Protein 8SK5 (pdb70)

CATH classification: 2.60.40.10

Structure (mmCIF, N/CA/C/O backbone):
data_8SK5
#
_entry.id   8SK5
#
_cell.length_a   93.903
_cell.length_b   93.903
_cell.length_c   121.386
_cell.angle_alpha   90.000
_cell.angle_beta   90.000
_cell.angle_gamma   120.000
#
_symmetry.space_group_name_H-M   'P 32 2 1'
#
loop_
_entity.id
_entity.type
_entity.pdbx_description
1 polymer 'Spike protein S1'
2 polymer 'anti-SARS-CoV-2 receptor binding domain VHH'
3 branched 2-acetamido-2-deoxy-beta-D-glucopyranose-(1-4)-[alpha-L-fucopyranose-(1-6)]2-acetamido-2-deoxy-beta-D-glucopyranose
4 water water
#
loop_
_atom_site.group_PDB
_atom_site.id
_atom_site.type_symbol
_atom_site.label_atom_id
_atom_site.label_alt_id
_atom_site.label_comp_id
_atom_site.label_asym_id
_atom_site.label_entity_id
_atom_site.label_seq_id
_atom_site.pdbx_PDB_ins_code
_atom_site.Cartn_x
_atom_site.Cartn_y
_atom_site.Cartn_z
_atom_site.occupancy
_atom_site.B_iso_or_equiv
_atom_site.auth_seq_id
_atom_site.auth_comp_id
_atom_site.auth_asym_id
_atom_site.auth_atom_id
_atom_site.pdbx_PDB_model_num
ATOM 1 N N . THR A 1 15 ? 21.40731 -48.81281 1.53209 1.000 79.60838 333 THR A N 1
ATOM 2 C CA . THR A 1 15 ? 22.40515 -47.88742 1.00800 1.000 74.47426 333 THR A CA 1
ATOM 3 C C . THR A 1 15 ? 21.76405 -46.58305 0.55050 1.000 88.74903 333 THR A C 1
ATOM 4 O O . THR A 1 15 ? 22.30427 -45.50276 0.78539 1.000 95.85640 333 THR A O 1
ATOM 6 N N . ASN A 1 16 ? 20.61081 -46.69847 -0.10606 1.000 73.48441 334 ASN A N 1
ATOM 7 C CA . ASN A 1 16 ? 19.92327 -45.52977 -0.63958 1.000 74.95000 334 ASN A CA 1
ATOM 8 C C . ASN A 1 16 ? 19.51978 -44.58014 0.48146 1.000 69.11972 334 ASN A C 1
ATOM 9 O O . ASN A 1 16 ? 19.13003 -45.00796 1.57149 1.000 72.96448 334 ASN A O 1
ATOM 14 N N . LEU A 1 17 ? 19.60849 -43.28210 0.20129 1.000 67.69349 335 LEU A N 1
ATOM 15 C CA . LEU A 1 17 ? 19.30973 -42.25868 1.18916 1.000 59.58338 335 LEU A CA 1
ATOM 16 C C . LEU A 1 17 ? 17.80856 -42.01192 1.27557 1.000 58.28121 335 LEU A C 1
ATOM 17 O O . LEU A 1 17 ? 17.04705 -42.29450 0.34632 1.000 65.37836 335 LEU A O 1
ATOM 22 N N . CYS A 1 18 ? 17.38797 -41.47576 2.41017 1.000 57.43359 336 CYS A N 1
ATOM 23 C CA . CYS A 1 18 ? 15.96556 -41.27423 2.64091 1.000 59.86513 336 CYS A CA 1
ATOM 24 C C . CYS A 1 18 ? 15.50060 -40.04669 1.86418 1.000 61.16216 336 CYS A C 1
ATOM 25 O O . CYS A 1 18 ? 16.20334 -39.03023 1.84301 1.000 56.07617 336 CYS A O 1
ATOM 28 N N . PRO A 1 19 ? 14.33876 -40.10087 1.21289 1.000 57.61441 337 PRO A N 1
ATOM 29 C CA . PRO A 1 19 ? 13.91507 -38.98764 0.35150 1.000 58.97918 337 PRO A CA 1
ATOM 30 C C . PRO A 1 19 ? 13.41097 -37.77163 1.11458 1.000 55.25564 337 PRO A C 1
ATOM 31 O O . PRO A 1 19 ? 12.33153 -37.25241 0.81359 1.000 53.48138 337 PRO A O 1
ATOM 35 N N . PHE A 1 20 ? 14.18630 -37.30046 2.09447 1.000 57.23014 338 PHE A N 1
ATOM 36 C CA . PHE A 1 20 ? 13.79130 -36.11827 2.85105 1.000 61.15415 338 PHE A CA 1
ATOM 37 C C . PHE A 1 20 ? 13.74906 -34.86839 1.98296 1.000 60.26993 338 PHE A C 1
ATOM 38 O O . PHE A 1 20 ? 13.04573 -33.91104 2.32615 1.000 55.98549 338 PHE A O 1
ATOM 46 N N . GLY A 1 21 ? 14.48380 -34.85656 0.86911 1.000 61.72734 339 GLY A N 1
ATOM 47 C CA . GLY A 1 21 ? 14.41901 -33.72157 -0.03606 1.000 53.63478 339 GLY A CA 1
ATOM 48 C C . GLY A 1 21 ? 13.05794 -33.57191 -0.68834 1.000 55.34381 339 GLY A C 1
ATOM 49 O O . GLY A 1 21 ? 12.55688 -32.45480 -0.84508 1.000 58.36088 339 GLY A O 1
ATOM 50 N N . GLU A 1 22 ? 12.44114 -34.69407 -1.07755 1.000 57.33910 340 GLU A N 1
ATOM 51 C CA . GLU A 1 22 ? 11.09619 -34.64982 -1.64580 1.000 55.37362 340 GLU A CA 1
ATOM 52 C C . GLU A 1 22 ? 10.10920 -33.97284 -0.70612 1.000 54.08807 340 GLU A C 1
ATOM 53 O O . GLU A 1 22 ? 9.15065 -33.34019 -1.16295 1.000 58.58442 340 GLU A O 1
ATOM 59 N N . VAL A 1 23 ? 10.32201 -34.09672 0.60224 1.000 57.58795 341 VAL A N 1
ATOM 60 C CA . VAL A 1 23 ? 9.39055 -33.53102 1.57333 1.000 54.32278 341 VAL A CA 1
ATOM 61 C C . VAL A 1 23 ? 9.69541 -32.05923 1.82058 1.000 49.77289 341 VAL A C 1
ATOM 62 O O . VAL A 1 23 ? 8.84467 -31.18626 1.61240 1.000 48.56078 341 VAL A O 1
ATOM 66 N N . PHE A 1 24 ? 10.91858 -31.76350 2.26604 1.000 50.66355 342 PHE A N 1
ATOM 67 C CA . PHE A 1 24 ? 11.24972 -30.40299 2.67662 1.000 51.45593 342 PHE A CA 1
ATOM 68 C C . PHE A 1 24 ? 11.29757 -29.44670 1.49388 1.000 50.92052 342 PHE A C 1
ATOM 69 O O . PHE A 1 24 ? 10.96230 -28.26535 1.63879 1.000 51.47064 342 PHE A O 1
ATOM 77 N N . ASN A 1 25 ? 11.70458 -29.93330 0.32321 1.000 54.60104 343 ASN A N 1
ATOM 78 C CA . ASN A 1 25 ? 11.89581 -29.08997 -0.84745 1.000 57.47696 343 ASN A CA 1
ATOM 79 C C . ASN A 1 25 ? 10.82715 -29.30737 -1.91187 1.000 58.78061 343 ASN A C 1
ATOM 80 O O . ASN A 1 25 ? 11.05217 -28.98939 -3.08422 1.000 59.15447 343 ASN A O 1
ATOM 85 N N . ALA A 1 26 ? 9.66654 -29.83266 -1.52608 1.000 57.46686 344 ALA A N 1
ATOM 86 C CA . ALA A 1 26 ? 8.56016 -29.96264 -2.46348 1.000 58.37020 344 ALA A CA 1
ATOM 87 C C . ALA A 1 26 ? 8.12463 -28.58858 -2.95501 1.000 59.36451 344 ALA A C 1
ATOM 88 O O . ALA A 1 26 ? 8.16208 -27.60427 -2.21089 1.000 62.64348 344 ALA A O 1
ATOM 90 N N . THR A 1 27 ? 7.71986 -28.52341 -4.22524 1.000 54.27402 345 THR A N 1
ATOM 91 C CA . THR A 1 27 ? 7.28275 -27.25344 -4.79635 1.000 54.48616 345 THR A CA 1
ATOM 92 C C . THR A 1 27 ? 6.04834 -26.72926 -4.07582 1.000 61.91474 345 THR A C 1
ATOM 93 O O . THR A 1 27 ? 6.03359 -25.59432 -3.58507 1.000 58.90255 345 THR A O 1
ATOM 97 N N . ARG A 1 28 ? 5.00732 -27.54980 -3.99016 1.000 58.04943 346 ARG A N 1
ATOM 98 C CA . ARG A 1 28 ? 3.75263 -27.16691 -3.36387 1.000 54.74527 346 ARG A CA 1
ATOM 99 C C . ARG A 1 28 ? 3.56232 -27.93385 -2.06381 1.000 46.26995 346 ARG A C 1
ATOM 100 O O . ARG A 1 28 ? 3.85938 -29.13045 -1.98568 1.000 54.93585 346 ARG A O 1
ATOM 102 N N . PHE A 1 29 ? 3.07363 -27.23462 -1.04643 1.000 54.14354 347 PHE A N 1
ATOM 103 C CA . PHE A 1 29 ? 2.72045 -27.83164 0.23012 1.000 51.88685 347 PHE A CA 1
ATOM 104 C C . PHE A 1 29 ? 1.20434 -27.91191 0.34933 1.000 48.13997 347 PHE A C 1
ATOM 105 O O . PHE A 1 29 ? 0.46626 -27.15976 -0.29386 1.000 55.17995 347 PHE A O 1
ATOM 113 N N . ALA A 1 30 ? 0.74501 -28.83987 1.18060 1.000 40.94910 348 ALA A N 1
ATOM 114 C CA . ALA A 1 30 ? -0.68260 -29.06013 1.34262 1.000 39.39780 348 ALA A CA 1
ATOM 115 C C . ALA A 1 30 ? -1.29593 -28.01400 2.26376 1.000 41.52248 348 ALA A C 1
ATOM 116 O O . ALA A 1 30 ? -0.62192 -27.43298 3.11968 1.000 41.79975 348 ALA A O 1
ATOM 118 N N . SER A 1 31 ? -2.58870 -27.76663 2.06797 1.000 38.79163 349 SER A N 1
ATOM 119 C CA . SER A 1 31 ? -3.35272 -27.02939 3.06158 1.000 38.56806 349 SER A CA 1
ATOM 120 C C . SER A 1 31 ? -3.39886 -27.83088 4.35671 1.000 37.42706 349 SER A C 1
ATOM 121 O O . SER A 1 31 ? -3.40758 -29.06467 4.34624 1.000 38.39743 349 SER A O 1
ATOM 124 N N . VAL A 1 32 ? -3.41782 -27.11925 5.48605 1.000 36.10672 350 VAL A N 1
ATOM 125 C CA . VAL A 1 32 ? -3.27698 -27.80173 6.76907 1.000 33.63273 350 VAL A CA 1
ATOM 126 C C . VAL A 1 32 ? -4.45714 -28.73026 7.03546 1.000 35.96417 350 VAL A C 1
ATOM 127 O O . VAL A 1 32 ? -4.28667 -29.79835 7.63612 1.000 35.23929 350 VAL A O 1
ATOM 131 N N . TYR A 1 33 ? -5.66119 -28.36406 6.58708 1.000 31.71712 351 TYR A N 1
ATOM 132 C CA . TYR A 1 33 ? -6.80604 -29.24589 6.79030 1.000 32.66523 351 TYR A CA 1
ATOM 133 C C . TYR A 1 33 ? -6.66836 -30.53485 5.98905 1.000 34.51391 351 TYR A C 1
ATOM 134 O O . TYR A 1 33 ? -7.19722 -31.57507 6.39694 1.000 34.94486 351 TYR A O 1
ATOM 143 N N . ALA A 1 34 ? -5.97138 -30.48807 4.85403 1.000 33.57550 352 ALA A N 1
ATOM 144 C CA . ALA A 1 34 ? -5.72509 -31.68013 4.05266 1.000 33.78797 352 ALA A CA 1
ATOM 145 C C . ALA A 1 34 ? -4.23854 -32.00954 4.04568 1.000 37.34884 352 ALA A C 1
ATOM 146 O O . ALA A 1 34 ? -3.64291 -32.18776 2.97766 1.000 38.67731 352 ALA A O 1
ATOM 148 N N . TRP A 1 35 ? -3.63760 -32.09709 5.23203 1.000 32.08697 353 TRP A N 1
ATOM 149 C CA . TRP A 1 35 ? -2.19052 -32.23062 5.33553 1.000 32.74292 353 TRP A CA 1
ATOM 150 C C . TRP A 1 35 ? -1.70715 -33.51891 4.67658 1.000 35.76795 353 TRP A C 1
ATOM 151 O O . TRP A 1 35 ? -2.44171 -34.50354 4.56107 1.000 35.66918 353 TRP A O 1
ATOM 162 N N . ASN A 1 36 ? -0.45727 -33.49168 4.22560 1.000 36.84909 354 ASN A N 1
ATOM 163 C CA . ASN A 1 36 ? 0.16394 -34.60080 3.51962 1.000 32.31097 354 ASN A CA 1
ATOM 164 C C . ASN A 1 36 ? 1.00588 -35.43428 4.47601 1.000 34.47851 354 ASN A C 1
ATOM 165 O O . ASN A 1 36 ? 1.60201 -34.91286 5.42051 1.000 35.30887 354 ASN A O 1
ATOM 170 N N . ARG A 1 37 ? 1.05434 -36.73908 4.21781 1.000 33.91040 355 ARG A N 1
ATOM 171 C CA . ARG A 1 37 ? 1.89354 -37.65272 4.97962 1.000 32.21953 355 ARG A CA 1
ATOM 172 C C . ARG A 1 37 ? 2.64355 -38.56931 4.02866 1.000 36.43551 355 ARG A C 1
ATOM 173 O O . ARG A 1 37 ? 2.04979 -39.13399 3.10477 1.000 35.55699 355 ARG A O 1
ATOM 181 N N . LYS A 1 38 ? 3.94349 -38.72021 4.26414 1.000 34.30860 356 LYS A N 1
ATOM 182 C CA . LYS A 1 38 ? 4.76457 -39.69311 3.55776 1.000 35.61495 356 LYS A CA 1
ATOM 183 C C . LYS A 1 38 ? 5.47293 -40.55633 4.58821 1.000 36.80126 356 LYS A C 1
ATOM 184 O O . LYS A 1 38 ? 6.17243 -40.03222 5.46113 1.000 39.79075 356 LYS A O 1
ATOM 190 N N . ARG A 1 39 ? 5.28374 -41.87036 4.49839 1.000 37.30660 357 ARG A N 1
ATOM 191 C CA . ARG A 1 39 ? 6.00541 -42.80421 5.35093 1.000 35.85077 357 ARG A CA 1
ATOM 192 C C . ARG A 1 39 ? 7.33284 -43.15606 4.69468 1.000 37.02012 357 ARG A C 1
ATOM 193 O O . ARG A 1 39 ? 7.38843 -43.41656 3.48849 1.000 41.57914 357 ARG A O 1
ATOM 201 N N . ILE A 1 40 ? 8.39533 -43.16451 5.49246 1.000 37.63859 358 ILE A N 1
ATOM 202 C CA . ILE A 1 40 ? 9.75272 -43.37359 5.00946 1.000 39.73426 358 ILE A CA 1
ATOM 203 C C . ILE A 1 40 ? 10.32010 -44.60906 5.69666 1.000 44.15774 358 ILE A C 1
ATOM 204 O O . ILE A 1 40 ? 10.24317 -44.73068 6.92502 1.000 44.04536 358 ILE A O 1
ATOM 209 N N . SER A 1 41 ? 10.87734 -45.52686 4.90476 1.000 40.93065 359 SER A N 1
ATOM 210 C CA . SER A 1 41 ? 11.40611 -46.77617 5.43566 1.000 47.57835 359 SER A CA 1
ATOM 211 C C . SER A 1 41 ? 12.46644 -47.33523 4.49583 1.000 49.13272 359 SER A C 1
ATOM 212 O O . SER A 1 41 ? 12.58269 -46.92268 3.33843 1.000 54.12528 359 SER A O 1
ATOM 215 N N . ASN A 1 42 ? 13.23791 -48.28901 5.01949 1.000 53.38556 360 ASN A N 1
ATOM 216 C CA . ASN A 1 42 ? 14.29479 -48.98403 4.28141 1.000 53.24225 360 ASN A CA 1
ATOM 217 C C . ASN A 1 42 ? 15.24011 -47.99889 3.59401 1.000 49.56057 360 ASN A C 1
ATOM 218 O O . ASN A 1 42 ? 15.44753 -48.03852 2.37996 1.000 56.15794 360 ASN A O 1
ATOM 223 N N . CYS A 1 43 ? 15.82968 -47.11610 4.39706 1.000 51.43611 361 CYS A N 1
ATOM 224 C CA . CYS A 1 43 ? 16.70407 -46.08190 3.85932 1.000 50.40060 361 CYS A CA 1
ATOM 225 C C . CYS A 1 43 ? 17.63538 -45.56216 4.94416 1.000 50.52789 361 CYS A C 1
ATOM 226 O O . CYS A 1 43 ? 17.39343 -45.74092 6.14092 1.000 53.08456 361 CYS A O 1
ATOM 229 N N . VAL A 1 44 ? 18.70642 -44.90864 4.50084 1.000 55.38094 362 VAL A N 1
ATOM 230 C CA . VAL A 1 44 ? 19.69501 -44.30857 5.38864 1.000 55.42178 362 VAL A CA 1
ATOM 231 C C . VAL A 1 44 ? 19.34473 -42.83815 5.56141 1.000 54.40144 362 VAL A C 1
ATOM 232 O O . VAL A 1 44 ? 19.23418 -42.09557 4.57775 1.000 54.42851 362 VAL A O 1
ATOM 236 N N . ALA A 1 45 ? 19.16726 -42.41705 6.80802 1.000 60.47271 363 ALA A N 1
ATOM 237 C CA . ALA A 1 45 ? 18.73575 -41.06311 7.12232 1.000 58.34847 363 ALA A CA 1
ATOM 238 C C . ALA A 1 45 ? 19.92059 -40.25122 7.62686 1.000 61.90799 363 ALA A C 1
ATOM 239 O O . ALA A 1 45 ? 20.55645 -40.62115 8.62005 1.000 69.40706 363 ALA A O 1
ATOM 241 N N . ASP A 1 46 ? 20.21345 -39.15174 6.94320 1.000 59.08889 364 ASP A N 1
ATOM 242 C CA . ASP A 1 46 ? 21.20414 -38.18166 7.39580 1.000 60.05020 364 ASP A CA 1
ATOM 243 C C . ASP A 1 46 ? 20.43371 -36.93915 7.83147 1.000 65.09595 364 ASP A C 1
ATOM 244 O O . ASP A 1 46 ? 20.11861 -36.06891 7.01996 1.000 63.95043 364 ASP A O 1
ATOM 249 N N . TYR A 1 47 ? 20.12709 -36.86565 9.12545 1.000 59.28936 365 TYR A N 1
ATOM 250 C CA . TYR A 1 47 ? 19.44850 -35.69612 9.66441 1.000 59.41299 365 TYR A CA 1
ATOM 251 C C . TYR A 1 47 ? 20.37786 -34.50034 9.82134 1.000 62.38539 365 TYR A C 1
ATOM 252 O O . TYR A 1 47 ? 19.90396 -33.41468 10.17360 1.000 67.22651 365 TYR A O 1
ATOM 261 N N . SER A 1 48 ? 21.68052 -34.67113 9.57069 1.000 68.08232 366 SER A N 1
ATOM 262 C CA . SER A 1 48 ? 22.62059 -33.56591 9.73426 1.000 68.43664 366 SER A CA 1
ATOM 263 C C . SER A 1 48 ? 22.33169 -32.43086 8.76298 1.000 72.78774 366 SER A C 1
ATOM 264 O O . SER A 1 48 ? 22.55316 -31.26180 9.09723 1.000 68.25768 366 SER A O 1
ATOM 267 N N . VAL A 1 49 ? 21.84646 -32.74913 7.55953 1.000 70.85562 367 VAL A N 1
ATOM 268 C CA . VAL A 1 49 ? 21.42423 -31.70052 6.63610 1.000 67.43782 367 VAL A CA 1
ATOM 269 C C . VAL A 1 49 ? 20.35993 -30.82364 7.28034 1.000 73.47941 367 VAL A C 1
ATOM 270 O O . VAL A 1 49 ? 20.28785 -29.61658 7.01487 1.000 75.16308 367 VAL A O 1
ATOM 274 N N . LEU A 1 50 ? 19.54592 -31.40034 8.16402 1.000 62.59200 368 LEU A N 1
ATOM 275 C CA . LEU A 1 50 ? 18.45163 -30.65674 8.77478 1.000 65.80787 368 LEU A CA 1
ATOM 276 C C . LEU A 1 50 ? 18.93661 -29.80424 9.94310 1.000 69.77536 368 LEU A C 1
ATOM 277 O O . LEU A 1 50 ? 18.80574 -28.57577 9.92405 1.000 68.04947 368 LEU A O 1
ATOM 282 N N . TYR A 1 51 ? 19.51616 -30.43969 10.96433 1.000 69.18564 369 TYR A N 1
ATOM 283 C CA . TYR A 1 51 ? 19.85497 -29.71366 12.18429 1.000 67.41262 369 TYR A CA 1
ATOM 284 C C . TYR A 1 51 ? 20.97214 -28.70048 11.96066 1.000 76.69362 369 TYR A C 1
ATOM 285 O O . TYR A 1 51 ? 21.05145 -27.70222 12.68622 1.000 79.65997 369 TYR A O 1
ATOM 287 N N . ASN A 1 52 ? 21.83829 -28.92780 10.97075 1.000 75.37114 370 ASN A N 1
ATOM 288 C CA . ASN A 1 52 ? 22.93130 -27.98915 10.73381 1.000 80.40909 370 ASN A CA 1
ATOM 289 C C . ASN A 1 52 ? 22.44111 -26.73136 10.02952 1.000 80.50052 370 ASN A C 1
ATOM 290 O O . ASN A 1 52 ? 22.96291 -25.63558 10.27071 1.000 82.60614 370 ASN A O 1
ATOM 295 N N . SER A 1 53 ? 21.44256 -26.86983 9.15979 1.000 83.07663 371 SER A N 1
ATOM 296 C CA . SER A 1 53 ? 20.96980 -25.74529 8.36525 1.000 79.83074 371 SER A CA 1
ATOM 297 C C . SER A 1 53 ? 20.43162 -24.63618 9.26189 1.000 80.64349 371 SER A C 1
ATOM 298 O O . SER A 1 53 ? 19.89511 -24.88436 10.34512 1.000 84.15800 371 SER A O 1
ATOM 301 N N . ALA A 1 54 ? 20.58660 -23.39736 8.79879 1.000 75.26308 372 ALA A N 1
ATOM 302 C CA . ALA A 1 54 ? 20.14344 -22.22127 9.53330 1.000 69.78354 372 ALA A CA 1
ATOM 303 C C . ALA A 1 54 ? 18.80383 -21.69164 9.04046 1.000 75.66360 372 ALA A C 1
ATOM 304 O O . ALA A 1 54 ? 18.36935 -20.62562 9.48643 1.000 85.98599 372 ALA A O 1
ATOM 306 N N . SER A 1 55 ? 18.13716 -22.41240 8.13711 1.000 72.83036 373 SER A N 1
ATOM 307 C CA . SER A 1 55 ? 16.91914 -21.89879 7.52062 1.000 69.52808 373 SER A CA 1
ATOM 308 C C . SER A 1 55 ? 15.70605 -21.99928 8.43817 1.000 73.28391 373 SER A C 1
ATOM 309 O O . SER A 1 55 ? 14.79681 -21.16652 8.34587 1.000 68.10629 373 SER A O 1
ATOM 312 N N . PHE A 1 56 ? 15.67053 -22.99049 9.32348 1.000 64.80601 374 PHE A N 1
ATOM 313 C CA . PHE A 1 56 ? 14.47297 -23.25935 10.10666 1.000 54.12103 374 PHE A CA 1
ATOM 314 C C . PHE A 1 56 ? 14.37308 -22.33171 11.31057 1.000 53.58801 374 PHE A C 1
ATOM 315 O O . PHE A 1 56 ? 15.35382 -22.10434 12.02516 1.000 59.63496 374 PHE A O 1
ATOM 323 N N . SER A 1 57 ? 13.17173 -21.79456 11.52703 1.000 54.92929 375 SER A N 1
ATOM 324 C CA . SER A 1 57 ? 12.87118 -20.98268 12.69811 1.000 51.94051 375 SER A CA 1
ATOM 325 C C . SER A 1 57 ? 12.3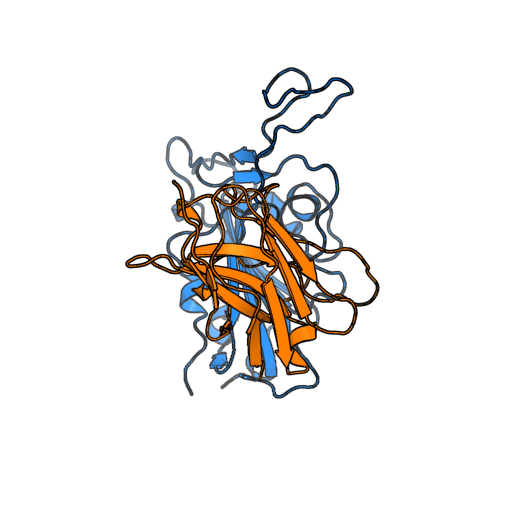0273 -21.79942 13.85063 1.000 52.48522 375 SER A C 1
ATOM 326 O O . SER A 1 57 ? 12.19668 -21.27876 14.96629 1.000 55.03828 375 SER A O 1
ATOM 329 N N . THR A 1 58 ? 11.92525 -23.05270 13.60526 1.000 50.87144 376 THR A N 1
ATOM 330 C CA . THR A 1 58 ? 11.48719 -23.96776 14.65020 1.000 48.11947 376 THR A CA 1
ATOM 331 C C . THR A 1 58 ? 12.08995 -25.33299 14.36346 1.000 48.51648 376 THR A C 1
ATOM 332 O O . THR A 1 58 ? 12.04625 -25.80452 13.22347 1.000 51.04258 376 THR A O 1
ATOM 336 N N . PHE A 1 59 ? 12.66943 -25.95353 15.39343 1.000 45.70970 377 PHE A N 1
ATOM 337 C CA . PHE A 1 59 ? 13.25783 -27.28267 15.30310 1.000 47.67809 377 PHE A CA 1
ATOM 338 C C . PHE A 1 59 ? 13.21894 -27.87704 16.71307 1.000 46.97662 377 PHE A C 1
ATOM 339 O O . PHE A 1 59 ? 14.23162 -28.05307 17.39010 1.000 50.59593 377 PHE A O 1
ATOM 347 N N . LYS A 1 60 ? 12.01271 -28.18814 17.17585 1.000 43.59832 378 LYS A N 1
ATOM 348 C CA . LYS A 1 60 ? 11.79742 -28.73330 18.50783 1.000 42.69246 378 LYS A CA 1
ATOM 349 C C . LYS A 1 60 ? 11.48909 -30.21878 18.40290 1.000 43.90158 378 LYS A C 1
ATOM 350 O O . LYS A 1 60 ? 10.60377 -30.62256 17.64119 1.000 40.95687 378 LYS A O 1
ATOM 356 N N . CYS A 1 61 ? 12.21860 -31.02387 19.16562 1.000 41.73348 379 CYS A N 1
ATOM 357 C CA . CYS A 1 61 ? 12.04171 -32.46497 19.17390 1.000 43.56849 379 CYS A CA 1
ATOM 358 C C . CYS A 1 61 ? 11.46406 -32.91824 20.50796 1.000 40.54149 379 CYS A C 1
ATOM 359 O O . CYS A 1 61 ? 11.57096 -32.23080 21.52685 1.000 41.51953 379 CYS A O 1
ATOM 362 N N . TYR A 1 62 ? 10.83366 -34.08979 20.48105 1.000 39.99107 380 TYR A N 1
ATOM 363 C CA . TYR A 1 62 ? 10.17082 -34.66220 21.64370 1.000 40.77439 380 TYR A CA 1
ATOM 364 C C . TYR A 1 62 ? 10.57301 -36.12399 21.75449 1.000 38.90458 380 TYR A C 1
ATOM 365 O O . TYR A 1 62 ? 10.43170 -36.88267 20.79054 1.000 43.56511 380 TYR A O 1
ATOM 374 N N . GLY A 1 63 ? 11.08528 -36.51320 22.91971 1.000 42.61521 381 GLY A N 1
ATOM 375 C CA . GLY A 1 63 ? 11.53466 -37.87299 23.12789 1.000 40.20981 381 GLY A CA 1
ATOM 376 C C . GLY A 1 63 ? 12.85397 -38.22724 22.47987 1.000 46.34634 381 GLY A C 1
ATOM 377 O O . GLY A 1 63 ? 13.30198 -39.37120 22.61989 1.000 45.63445 381 GLY A O 1
ATOM 378 N N . VAL A 1 64 ? 13.48525 -37.29393 21.76673 1.000 42.01106 382 VAL A N 1
ATOM 379 C CA . VAL A 1 64 ? 14.79159 -37.50445 21.15520 1.000 50.50733 382 VAL A CA 1
ATOM 380 C C . VAL A 1 64 ? 15.58888 -36.21268 21.25916 1.000 48.84184 382 VAL A C 1
ATOM 381 O O . VAL A 1 64 ? 15.02689 -35.11441 21.30937 1.000 48.17825 382 VAL A O 1
ATOM 385 N N . SER A 1 65 ? 16.90537 -36.34948 21.29618 1.000 48.21391 383 SER A N 1
ATOM 386 C CA . SER A 1 65 ? 17.73751 -35.15794 21.17758 1.000 53.66347 383 SER A CA 1
ATOM 387 C C . SER A 1 65 ? 18.07870 -34.91989 19.71247 1.000 58.33462 383 SER A C 1
ATOM 388 O O . SER A 1 65 ? 18.48342 -35.86157 19.01960 1.000 56.80210 383 SER A O 1
ATOM 391 N N . PRO A 1 66 ? 17.91534 -33.69387 19.20609 1.000 57.50463 384 PRO A N 1
ATOM 392 C CA . PRO A 1 66 ? 18.21888 -33.44146 17.78546 1.000 65.91964 384 PRO A CA 1
ATOM 393 C C . PRO A 1 66 ? 19.63113 -33.83519 17.38542 1.000 63.96837 384 PRO A C 1
ATOM 394 O O . PRO A 1 66 ? 19.84466 -34.31021 16.26288 1.000 66.46852 384 PRO A O 1
ATOM 398 N N . THR A 1 67 ? 20.60134 -33.66424 18.28774 1.000 66.41375 385 THR A N 1
ATOM 399 C CA . THR A 1 67 ? 21.99643 -33.93392 17.95431 1.000 57.87980 385 THR A CA 1
ATOM 400 C C . THR A 1 67 ? 22.24964 -35.41534 17.69570 1.000 72.60014 385 THR A C 1
ATOM 401 O O . THR A 1 67 ? 23.08658 -35.75942 16.85307 1.000 80.96310 385 THR A O 1
ATOM 405 N N . LYS A 1 68 ? 21.53873 -36.30277 18.39173 1.000 66.90095 386 LYS A N 1
ATOM 406 C CA . LYS A 1 68 ? 21.79871 -37.73476 18.32543 1.000 60.14081 386 LYS A CA 1
ATOM 407 C C . LYS A 1 68 ? 20.92952 -38.45402 17.29785 1.000 52.68489 386 LYS A C 1
ATOM 408 O O . LYS A 1 68 ? 20.83890 -39.68724 17.33461 1.000 56.89241 386 LYS A O 1
ATOM 414 N N . LEU A 1 69 ? 20.30305 -37.71523 16.37785 1.000 54.25379 387 LEU A N 1
ATOM 415 C CA . LEU A 1 69 ? 19.38170 -38.33318 15.42878 1.000 50.45083 387 LEU A CA 1
ATOM 416 C C . LEU A 1 69 ? 20.08331 -39.31954 14.50479 1.000 57.38261 387 LEU A C 1
ATOM 417 O O . LEU A 1 69 ? 19.49726 -40.34358 14.13613 1.000 58.51091 387 LEU A O 1
ATOM 422 N N . ASN A 1 70 ? 21.33093 -39.03942 14.12377 1.000 62.34373 388 ASN A N 1
ATOM 423 C CA . ASN A 1 70 ? 22.06302 -39.96205 13.26366 1.000 68.44873 388 ASN A CA 1
ATOM 424 C C . ASN A 1 70 ? 22.39082 -41.27877 13.95893 1.000 70.44594 388 ASN A C 1
ATOM 425 O O . ASN A 1 70 ? 22.64949 -42.27357 13.27580 1.000 78.12289 388 ASN A O 1
ATOM 430 N N . ASP A 1 71 ? 22.38655 -41.31112 15.29221 1.000 67.87284 389 ASP A N 1
ATOM 431 C CA . ASP A 1 71 ? 22.70273 -42.52240 16.04039 1.000 58.52692 389 ASP A CA 1
ATOM 432 C C . ASP A 1 71 ? 21.49900 -43.43164 16.26304 1.000 65.14188 389 ASP A C 1
ATOM 433 O O . ASP A 1 71 ? 21.68515 -44.59153 16.64554 1.000 75.76164 389 ASP A O 1
ATOM 438 N N . LEU A 1 72 ? 20.28197 -42.94913 16.03379 1.000 59.54933 390 LEU A N 1
ATOM 439 C CA . LEU A 1 72 ? 19.09156 -43.72481 16.34709 1.000 61.08552 390 LEU A CA 1
ATOM 440 C C . LEU A 1 72 ? 18.60235 -44.51485 15.13543 1.000 59.94501 390 LEU A C 1
ATOM 441 O O . LEU A 1 72 ? 18.90585 -44.19660 13.98298 1.000 65.34610 390 LEU A O 1
ATOM 446 N N . CYS A 1 73 ? 17.83357 -45.56419 15.42239 1.000 56.28834 391 CYS A N 1
ATOM 447 C CA . CYS A 1 73 ? 17.26880 -46.45119 14.41473 1.000 49.22367 391 CYS A CA 1
ATOM 448 C C . CYS A 1 73 ? 15.78541 -46.62440 14.70036 1.000 50.53193 391 CYS A C 1
ATOM 449 O O . CYS A 1 73 ? 15.39861 -46.84967 15.85103 1.000 55.22982 391 CYS A O 1
ATOM 452 N N . PHE A 1 74 ? 14.95901 -46.53068 13.66137 1.000 48.76498 392 PHE A N 1
ATOM 453 C CA . PHE A 1 74 ? 13.51643 -46.63096 13.81699 1.000 42.39375 392 PHE A CA 1
ATOM 454 C C . PHE A 1 74 ? 12.94544 -47.57188 12.76642 1.000 47.87443 392 PHE A C 1
ATOM 455 O O . PHE A 1 74 ? 13.56222 -47.83175 11.72983 1.000 54.76653 392 PHE A O 1
ATOM 463 N N . THR A 1 75 ? 11.75404 -48.09587 13.06075 1.000 45.74253 393 THR A N 1
ATOM 464 C CA . THR A 1 75 ? 11.05908 -48.94145 12.09676 1.000 46.25216 393 THR A CA 1
ATOM 465 C C . THR A 1 75 ? 10.55404 -48.11473 10.92219 1.000 47.96817 393 THR A C 1
ATOM 466 O O . THR A 1 75 ? 10.76219 -48.47540 9.75787 1.000 49.10310 393 THR A O 1
ATOM 470 N N . ASN A 1 76 ? 9.89298 -46.99620 11.21133 1.000 42.66796 394 ASN A N 1
ATOM 471 C CA . ASN A 1 76 ? 9.41865 -46.08119 10.18651 1.000 42.89844 394 ASN A CA 1
ATOM 472 C C . ASN A 1 76 ? 9.62813 -44.64977 10.65397 1.000 36.52062 394 ASN A C 1
ATOM 473 O O . ASN A 1 76 ? 9.66801 -44.36932 11.85492 1.000 39.99062 394 ASN A O 1
ATOM 478 N N . VAL A 1 77 ? 9.77026 -43.74847 9.68690 1.000 40.89441 395 VAL A N 1
ATOM 479 C CA . VAL A 1 77 ? 9.76520 -42.31145 9.92653 1.000 43.36405 395 VAL A CA 1
ATOM 480 C C . VAL A 1 77 ? 8.66020 -41.70847 9.07384 1.000 41.27028 395 VAL A C 1
ATOM 481 O O . VAL A 1 77 ? 8.60288 -41.94975 7.86227 1.000 42.89572 395 VAL A O 1
ATOM 485 N N . TYR A 1 78 ? 7.77890 -40.94278 9.70651 1.000 38.94908 396 TYR A N 1
ATOM 486 C CA . TYR A 1 78 ? 6.66912 -40.29438 9.02667 1.000 36.94095 396 TYR A CA 1
ATOM 487 C C . TYR A 1 78 ? 6.95823 -38.80841 8.88331 1.000 41.69163 396 TYR A C 1
ATOM 488 O O . TYR A 1 78 ? 7.42968 -38.16442 9.82481 1.000 39.01579 396 TYR A O 1
ATOM 497 N N . ALA A 1 79 ? 6.67621 -38.27087 7.70017 1.000 42.84663 397 ALA A N 1
ATOM 498 C CA . ALA A 1 79 ? 6.87283 -36.85649 7.40357 1.000 37.07899 397 ALA A CA 1
ATOM 499 C C . ALA A 1 79 ? 5.52543 -36.25733 7.02503 1.000 38.11922 397 ALA A C 1
ATOM 500 O O . ALA A 1 79 ? 4.99923 -36.53614 5.94198 1.000 38.28136 397 ALA A O 1
ATOM 502 N N . ASP A 1 80 ? 4.96489 -35.45003 7.92064 1.000 37.93208 398 ASP A N 1
ATOM 503 C CA . ASP A 1 80 ? 3.73183 -34.72079 7.66202 1.000 33.90474 398 ASP A CA 1
ATOM 504 C C . ASP A 1 80 ? 4.06938 -33.26556 7.37197 1.000 38.58540 398 ASP A C 1
ATOM 505 O O . ASP A 1 80 ? 4.83968 -32.64536 8.11174 1.000 36.84916 398 ASP A O 1
ATOM 510 N N . SER A 1 81 ? 3.49533 -32.72552 6.29796 1.000 36.35635 399 SER A N 1
ATOM 511 C CA . SER A 1 81 ? 3.82247 -31.38017 5.85190 1.000 38.06471 399 SER A CA 1
ATOM 512 C C . SER A 1 81 ? 2.55874 -30.63107 5.45338 1.000 40.65885 399 SER A C 1
ATOM 513 O O . SER A 1 81 ? 1.61411 -31.21286 4.91251 1.000 38.66528 399 SER A O 1
ATOM 516 N N . PHE A 1 82 ? 2.56427 -29.32705 5.71899 1.000 43.18090 400 PHE A N 1
ATOM 517 C CA . PHE A 1 82 ? 1.43062 -28.44329 5.46152 1.000 35.99580 400 PHE A CA 1
ATOM 518 C C . PHE A 1 82 ? 1.90101 -27.00610 5.66745 1.000 42.53261 400 PHE A C 1
ATOM 519 O O . PHE A 1 82 ? 3.07525 -26.75244 5.95536 1.000 41.33671 400 PHE A O 1
ATOM 527 N N . VAL A 1 83 ? 0.96788 -26.06376 5.53210 1.000 37.81740 401 VAL A N 1
ATOM 528 C CA . VAL A 1 83 ? 1.25492 -24.63968 5.66771 1.000 41.14066 401 VAL A CA 1
ATOM 529 C C . VAL A 1 83 ? 0.26760 -24.02768 6.65101 1.000 37.70005 401 VAL A C 1
ATOM 530 O O . VAL A 1 83 ? -0.94381 -24.25544 6.54920 1.000 38.60747 401 VAL A O 1
ATOM 534 N N . ILE A 1 84 ? 0.79153 -23.26126 7.60773 1.000 41.81954 402 ILE A N 1
ATOM 535 C CA . ILE A 1 84 ? -0.00175 -22.49988 8.56479 1.000 39.86592 402 ILE A CA 1
ATOM 536 C C . ILE A 1 84 ? 0.64157 -21.12652 8.70141 1.000 39.96952 402 ILE A C 1
ATOM 537 O O . ILE A 1 84 ? 1.70897 -20.85816 8.14303 1.000 45.31929 402 ILE A O 1
ATOM 542 N N . ARG A 1 85 ? -0.01585 -20.24699 9.44841 1.000 41.25456 403 ARG A N 1
ATOM 543 C CA . ARG A 1 85 ? 0.59182 -18.94614 9.64952 1.000 43.40876 403 ARG A CA 1
ATOM 544 C C . ARG A 1 85 ? 1.49432 -18.97926 10.87827 1.000 44.78952 403 ARG A C 1
ATOM 545 O O . ARG A 1 85 ? 1.47636 -19.92456 11.66870 1.000 44.47440 403 ARG A O 1
ATOM 553 N N . GLY A 1 86 ? 2.31319 -17.93755 11.01058 1.000 47.29140 404 GLY A N 1
ATOM 554 C CA . GLY A 1 86 ? 3.39480 -17.97973 11.97648 1.000 46.55888 404 GLY A CA 1
ATOM 555 C C . GLY A 1 86 ? 2.90756 -18.12433 13.40100 1.000 50.59805 404 GLY A C 1
ATOM 556 O O . GLY A 1 86 ? 3.53915 -18.79459 14.22116 1.000 49.29171 404 GLY A O 1
ATOM 557 N N . ASP A 1 87 ? 1.76855 -17.51264 13.71292 1.000 50.95388 405 ASP A N 1
ATOM 558 C CA . ASP A 1 87 ? 1.27587 -17.55453 15.08500 1.000 48.24457 405 ASP A CA 1
ATOM 559 C C . ASP A 1 87 ? 0.88419 -18.96718 15.49462 1.000 49.43211 405 ASP A C 1
ATOM 560 O O . ASP A 1 87 ? 0.79362 -19.26541 16.68910 1.000 55.69405 405 ASP A O 1
ATOM 565 N N . GLU A 1 88 ? 0.64385 -19.84499 14.52700 1.000 44.09904 406 GLU A N 1
ATOM 566 C CA . GLU A 1 88 ? 0.03838 -21.13214 14.82090 1.000 42.17351 406 GLU A CA 1
ATOM 567 C C . GLU A 1 88 ? 1.04086 -22.27793 14.85350 1.000 46.09432 406 GLU A C 1
ATOM 568 O O . GLU A 1 88 ? 0.65127 -23.40646 15.17374 1.000 46.67253 406 GLU A O 1
ATOM 574 N N . VAL A 1 89 ? 2.31129 -22.01243 14.52698 1.000 41.41129 407 VAL A N 1
ATOM 575 C CA . VAL A 1 89 ? 3.34352 -23.04006 14.62111 1.000 40.50605 407 VAL A CA 1
ATOM 576 C C . VAL A 1 89 ? 3.34100 -23.64791 16.02743 1.000 44.12540 407 VAL A C 1
ATOM 577 O O . VAL A 1 89 ? 3.49974 -24.85829 16.20035 1.000 43.81644 407 VAL A O 1
ATOM 581 N N . ARG A 1 90 ? 3.09344 -22.82354 17.03920 1.000 41.90164 408 ARG A N 1
ATOM 582 C CA . ARG A 1 90 ? 3.11430 -23.29063 18.41578 1.000 42.09393 408 ARG A CA 1
ATOM 583 C C . ARG A 1 90 ? 2.07059 -24.37372 18.67499 1.000 45.74211 408 ARG A C 1
ATOM 584 O O . ARG A 1 90 ? 2.24735 -25.22342 19.55634 1.000 45.70911 408 ARG A O 1
ATOM 592 N N . GLN A 1 91 ? 0.97253 -24.35746 17.92539 1.000 40.34337 409 GLN A N 1
ATOM 593 C CA . GLN A 1 91 ? -0.07235 -25.35636 18.10528 1.000 39.35489 409 GLN A CA 1
ATOM 594 C C . GLN A 1 91 ? 0.39313 -26.73787 17.67891 1.000 37.36270 409 GLN A C 1
ATOM 595 O O . GLN A 1 91 ? -0.18519 -27.74425 18.10373 1.000 36.06476 409 GLN A O 1
ATOM 601 N N . ILE A 1 92 ? 1.44633 -26.79985 16.87207 1.000 35.00769 410 ILE A N 1
ATOM 602 C CA . ILE A 1 92 ? 2.03522 -28.06021 16.45346 1.000 34.58357 410 ILE A CA 1
ATOM 603 C C . ILE A 1 92 ? 2.94509 -28.57850 17.56075 1.000 36.63573 410 ILE A C 1
ATOM 604 O O . ILE A 1 92 ? 4.17608 -28.57814 17.43263 1.000 37.18792 410 ILE A O 1
ATOM 609 N N . ALA A 1 93 ? 2.33339 -29.03047 18.65263 1.000 35.58540 411 ALA A N 1
ATOM 610 C CA . ALA A 1 93 ? 3.03139 -29.59245 19.79863 1.000 38.72182 411 ALA A CA 1
ATOM 611 C C . ALA A 1 93 ? 2.03201 -30.42390 20.58336 1.000 38.78762 411 ALA A C 1
ATOM 612 O O . ALA A 1 93 ? 0.83453 -30.11764 20.56249 1.000 41.02770 411 ALA A O 1
ATOM 614 N N . PRO A 1 94 ? 2.47526 -31.48081 21.26474 1.000 39.38837 412 PRO A N 1
ATOM 615 C CA . PRO A 1 94 ? 1.53695 -32.28339 22.05858 1.000 39.44520 412 PRO A CA 1
ATOM 616 C C . PRO A 1 94 ? 0.87363 -31.44907 23.14437 1.000 38.90607 412 PRO A C 1
ATOM 617 O O . PRO A 1 94 ? 1.47351 -30.53254 23.71030 1.000 46.20167 412 PRO A O 1
ATOM 621 N N . GLY A 1 95 ? -0.38914 -31.77161 23.42034 1.000 41.43910 413 GLY A N 1
ATOM 622 C CA . GLY A 1 95 ? -1.14810 -31.11172 24.46168 1.000 40.77377 413 GLY A CA 1
ATOM 623 C C . GLY A 1 95 ? -1.66019 -29.72766 24.12681 1.000 44.55583 413 GLY A C 1
ATOM 624 O O . GLY A 1 95 ? -2.21963 -29.06564 25.01089 1.000 43.85025 413 GLY A O 1
ATOM 625 N N . GLN A 1 96 ? -1.49671 -29.26775 22.88919 1.000 42.31894 414 GLN A N 1
ATOM 626 C CA . GLN A 1 96 ? -1.92511 -27.92888 22.51608 1.000 46.81989 414 GLN A CA 1
ATOM 627 C C . GLN A 1 96 ? -3.42020 -27.89981 22.20740 1.000 41.42154 414 GLN A C 1
ATOM 628 O O . GLN A 1 96 ? -4.04933 -28.92606 21.93459 1.000 45.60354 414 GLN A O 1
ATOM 634 N N . THR A 1 97 ? -3.98758 -26.69609 22.26261 1.000 43.17683 415 THR A N 1
ATOM 635 C CA . THR A 1 97 ? -5.38245 -26.46401 21.92086 1.000 44.05395 415 THR A CA 1
ATOM 636 C C . THR A 1 97 ? -5.47184 -25.25592 20.99841 1.000 42.96821 415 THR A C 1
ATOM 637 O O . THR A 1 97 ? -4.57413 -24.40988 20.95629 1.000 45.46807 415 THR A O 1
ATOM 641 N N . GLY A 1 98 ? -6.56570 -25.19422 20.24496 1.000 43.75784 416 GLY A N 1
ATOM 642 C CA . GLY A 1 98 ? -6.76107 -24.13476 19.27558 1.000 39.23472 416 GLY A CA 1
ATOM 643 C C . GLY A 1 98 ? -7.35021 -24.64568 17.97798 1.000 41.06052 416 GLY A C 1
ATOM 644 O O . GLY A 1 98 ? -7.57344 -25.84935 17.82913 1.000 44.38234 416 GLY A O 1
ATOM 645 N N . LYS A 1 99 ? -7.59616 -23.74107 17.02663 1.000 40.86959 417 LYS A N 1
ATOM 646 C CA . LYS A 1 99 ? -8.24576 -24.13662 15.77970 1.000 38.27253 417 LYS A CA 1
ATOM 647 C C . LYS A 1 99 ? -7.41522 -25.16327 15.01969 1.000 36.15921 417 LYS A C 1
ATOM 648 O O . LYS A 1 99 ? -7.95583 -26.14391 14.49609 1.000 38.11882 417 LYS A O 1
ATOM 654 N N . ILE A 1 100 ? -6.09899 -24.96117 14.95389 1.000 34.92869 418 ILE A N 1
ATOM 655 C CA . ILE A 1 100 ? -5.24560 -25.87993 14.20610 1.000 33.07427 418 ILE A CA 1
ATOM 656 C C . ILE A 1 100 ? -5.10182 -27.20112 14.95113 1.000 33.32118 418 ILE A C 1
ATOM 657 O O . ILE A 1 100 ? -5.25664 -28.28137 14.36962 1.000 35.67322 418 ILE A O 1
ATOM 662 N N . ALA A 1 101 ? -4.80823 -27.13543 16.25121 1.000 35.03568 419 ALA A N 1
ATOM 663 C CA . ALA A 1 101 ? -4.56772 -28.35574 17.01332 1.000 37.15244 419 ALA A CA 1
ATOM 664 C C . ALA A 1 101 ? -5.84442 -29.17111 17.18100 1.000 36.76972 419 ALA A C 1
ATOM 665 O O . ALA A 1 101 ? -5.80344 -30.40590 17.15289 1.000 37.81455 419 ALA A O 1
ATOM 667 N N . ASP A 1 102 ? -6.98830 -28.50621 17.34387 1.000 36.53713 420 ASP A N 1
ATOM 668 C CA . ASP A 1 102 ? -8.23777 -29.22550 17.56566 1.000 33.74040 420 ASP A CA 1
ATOM 669 C C . ASP A 1 102 ? -8.89843 -29.67940 16.26939 1.000 34.55766 420 ASP A C 1
ATOM 670 O O . ASP A 1 102 ? -9.46360 -30.77718 16.21861 1.000 34.45108 420 ASP A O 1
ATOM 675 N N . TYR A 1 103 ? -8.84518 -28.86022 15.21764 1.000 37.17234 421 TYR A N 1
ATOM 676 C CA . TYR A 1 103 ? -9.66077 -29.08685 14.03304 1.000 33.60801 421 TYR A CA 1
ATOM 677 C C . TYR A 1 103 ? -8.87475 -29.45799 12.78249 1.000 31.20512 421 TYR A C 1
ATOM 678 O O . TYR A 1 103 ? -9.49040 -29.87594 11.79596 1.000 35.26793 421 TYR A O 1
ATOM 687 N N . ASN A 1 104 ? -7.55008 -29.32354 12.78136 1.000 30.88752 422 ASN A N 1
ATOM 688 C CA . ASN A 1 104 ? -6.77892 -29.50905 11.55637 1.000 29.30305 422 ASN A CA 1
ATOM 689 C C . ASN A 1 104 ? -5.68623 -30.55743 11.68566 1.000 34.21293 422 ASN A C 1
ATOM 690 O O . ASN A 1 104 ? -5.64578 -31.50398 10.88976 1.000 35.82334 422 ASN A O 1
ATOM 695 N N . TYR A 1 105 ? -4.79018 -30.41622 12.65808 1.000 33.00231 423 TYR A N 1
ATOM 696 C CA . TYR A 1 105 ? -3.68073 -31.35325 12.81757 1.000 34.96601 423 TYR A CA 1
ATOM 697 C C . TYR A 1 105 ? -3.38068 -31.50631 14.30237 1.000 34.88042 423 TYR A C 1
ATOM 698 O O . TYR A 1 105 ? -3.07196 -30.51564 14.96783 1.000 33.59511 423 TYR A O 1
ATOM 707 N N . LYS A 1 106 ? -3.46171 -32.73328 14.81807 1.000 31.14942 424 LYS A N 1
ATOM 708 C CA . LYS A 1 106 ? -3.35283 -33.00356 16.24675 1.000 37.00163 424 LYS A CA 1
ATOM 709 C C . LYS A 1 106 ? -2.24829 -34.02167 16.49956 1.000 33.15076 424 LYS A C 1
ATOM 710 O O . LYS A 1 106 ? -2.25389 -35.10789 15.90999 1.000 33.14642 424 LYS A O 1
ATOM 716 N N . LEU A 1 107 ? -1.31549 -33.67635 17.38999 1.000 37.83282 425 LEU A N 1
ATOM 717 C CA . LEU A 1 107 ? -0.24595 -34.58391 17.77911 1.000 36.48174 425 LEU A CA 1
ATOM 718 C C . LEU A 1 107 ? -0.63910 -35.35215 19.03568 1.000 38.25279 425 LEU A C 1
ATOM 719 O O . LEU A 1 107 ? -1.37254 -34.83167 19.88266 1.000 36.45863 425 LEU A O 1
ATOM 724 N N . PRO A 1 108 ? -0.21078 -36.60445 19.16101 1.000 38.45483 426 PRO A N 1
ATOM 725 C CA . PRO A 1 108 ? -0.54070 -37.38319 20.35306 1.000 38.66164 426 PRO A CA 1
ATOM 726 C C . PRO A 1 108 ? 0.30305 -36.94642 21.53856 1.000 40.77764 426 PRO A C 1
ATOM 727 O O . PRO A 1 108 ? 1.31281 -36.25286 21.40364 1.000 42.41935 426 PRO A O 1
ATOM 731 N N . ASP A 1 109 ? -0.14312 -37.36682 22.72307 1.000 44.92545 427 ASP A N 1
ATOM 732 C CA . ASP A 1 109 ? 0.58244 -37.03498 23.94386 1.000 46.07965 427 ASP A CA 1
ATOM 733 C C . ASP A 1 109 ? 1.92558 -37.75207 23.99904 1.000 43.26073 427 ASP A C 1
ATOM 734 O O . ASP A 1 109 ? 2.91590 -37.18546 24.47267 1.000 44.26427 427 ASP A O 1
ATOM 739 N N . ASP A 1 110 ? 1.98093 -38.99486 23.52124 1.000 40.99154 428 ASP A N 1
ATOM 740 C CA . ASP A 1 110 ? 3.22038 -39.77145 23.48473 1.000 48.07485 428 ASP A CA 1
ATOM 741 C C . ASP A 1 110 ? 4.01810 -39.52190 22.21320 1.000 42.94044 428 ASP A C 1
ATOM 742 O O . ASP A 1 110 ? 4.65092 -40.43395 21.67241 1.000 41.30111 428 ASP A O 1
ATOM 747 N N . PHE A 1 111 ? 4.00830 -38.28601 21.72233 1.000 41.00503 429 PHE A N 1
ATOM 748 C CA . PHE A 1 111 ? 4.66693 -37.96075 20.46475 1.000 38.15133 429 PHE A CA 1
ATOM 749 C C . PHE A 1 111 ? 6.18124 -38.05546 20.60339 1.000 37.96098 429 PHE A C 1
ATOM 750 O O . PHE A 1 111 ? 6.77714 -37.42881 21.48477 1.000 36.90602 429 PHE A O 1
ATOM 758 N N . THR A 1 112 ? 6.80097 -38.84879 19.73144 1.000 35.88852 430 THR A N 1
ATOM 759 C CA . THR A 1 112 ? 8.25285 -38.90237 19.59070 1.000 38.78717 430 THR A CA 1
ATOM 760 C C . THR A 1 112 ? 8.59664 -38.42898 18.18531 1.000 38.08472 430 THR A C 1
ATOM 761 O O . THR A 1 112 ? 8.24856 -39.08987 17.20064 1.000 38.84915 430 THR A O 1
ATOM 765 N N . GLY A 1 113 ? 9.26937 -37.28992 18.09037 1.000 39.82720 431 GLY A N 1
ATOM 766 C CA . GLY A 1 113 ? 9.62664 -36.75046 16.79289 1.000 40.75987 431 GLY A CA 1
ATOM 767 C C . GLY A 1 113 ? 10.04733 -35.29649 16.91229 1.000 38.66055 431 GLY A C 1
ATOM 768 O O . GLY A 1 113 ? 10.34569 -34.81189 18.00018 1.000 39.77639 431 GLY A O 1
ATOM 769 N N . CYS A 1 114 ? 10.05850 -34.61989 15.76478 1.000 38.50264 432 CYS A N 1
ATOM 770 C CA . CYS A 1 114 ? 10.51716 -33.24081 15.69072 1.000 43.16554 432 CYS A CA 1
ATOM 771 C C . CYS A 1 114 ? 9.56728 -32.41763 14.83465 1.000 41.88762 432 CYS A C 1
ATOM 772 O O . CYS A 1 114 ? 9.08883 -32.88391 13.79669 1.000 38.00871 432 CYS A O 1
ATOM 775 N N . VAL A 1 115 ? 9.30408 -31.19176 15.27929 1.000 43.15107 433 VAL A N 1
ATOM 776 C CA . VAL A 1 115 ? 8.50043 -30.22633 14.53831 1.000 39.84707 433 VAL A CA 1
ATOM 777 C C . VAL A 1 115 ? 9.44372 -29.19371 13.93708 1.000 47.77742 433 VAL A C 1
ATOM 778 O O . VAL A 1 115 ? 10.17421 -28.51017 14.66479 1.000 47.73091 433 VAL A O 1
ATOM 782 N N . ILE A 1 116 ? 9.42722 -29.07573 12.61165 1.000 47.65620 434 ILE A N 1
ATOM 783 C CA . ILE A 1 116 ? 10.32798 -28.19609 11.87563 1.000 44.46577 434 ILE A CA 1
ATOM 784 C C . ILE A 1 116 ? 9.48874 -27.23165 11.04884 1.000 44.82143 434 ILE A C 1
ATOM 785 O O . ILE A 1 116 ? 8.59607 -27.65924 10.30821 1.000 51.62440 434 ILE A O 1
ATOM 790 N N . ALA A 1 117 ? 9.77552 -25.93554 11.17159 1.000 51.18933 435 ALA A N 1
ATOM 791 C CA . ALA A 1 117 ? 9.00608 -24.90790 10.48390 1.000 46.55441 435 ALA A CA 1
ATOM 792 C C . ALA A 1 117 ? 9.93229 -23.80124 9.99944 1.000 52.39773 435 ALA A C 1
ATOM 793 O O . ALA A 1 117 ? 10.98344 -23.54652 10.59304 1.000 52.05359 435 ALA A O 1
ATOM 795 N N . TRP A 1 118 ? 9.53115 -23.14248 8.91192 1.000 55.67538 436 TRP A N 1
ATOM 796 C CA . TRP A 1 118 ? 10.30739 -22.03732 8.36685 1.000 50.05492 436 TRP A CA 1
ATOM 797 C C . TRP A 1 118 ? 9.39246 -21.08966 7.60384 1.000 51.12291 436 TRP A C 1
ATOM 798 O O . TRP A 1 118 ? 8.41690 -21.51094 6.97602 1.000 51.70365 436 TRP A O 1
ATOM 809 N N . ASN A 1 119 ? 9.72808 -19.80126 7.66943 1.000 56.33793 437 ASN A N 1
ATOM 810 C CA . ASN A 1 119 ? 8.95998 -18.76844 6.98504 1.000 53.44470 437 ASN A CA 1
ATOM 811 C C . ASN A 1 119 ? 9.01070 -18.97430 5.47639 1.000 52.75056 437 ASN A C 1
ATOM 812 O O . ASN A 1 119 ? 10.08976 -19.08351 4.88699 1.000 55.32272 437 ASN A O 1
ATOM 817 N N . SER A 1 120 ? 7.83430 -19.02089 4.85111 1.000 51.84805 438 SER A N 1
ATOM 818 C CA . SER A 1 120 ? 7.70936 -19.25422 3.41737 1.000 55.46729 438 SER A CA 1
ATOM 819 C C . SER A 1 120 ? 7.00648 -18.09591 2.71638 1.000 56.07835 438 SER A C 1
ATOM 820 O O . SER A 1 120 ? 6.37496 -18.28722 1.67562 1.000 56.73706 438 SER A O 1
ATOM 823 N N . ASN A 1 121 ? 7.11727 -16.88753 3.27672 1.000 57.79578 439 ASN A N 1
ATOM 824 C CA . ASN A 1 121 ? 6.40311 -15.73492 2.73077 1.000 59.68737 439 ASN A CA 1
ATOM 825 C C . ASN A 1 121 ? 6.77327 -15.48038 1.27479 1.000 68.86988 439 ASN A C 1
ATOM 826 O O . ASN A 1 121 ? 5.92181 -15.08761 0.46828 1.000 66.23198 439 ASN A O 1
ATOM 831 N N . ASN A 1 122 ? 8.04047 -15.69612 0.92079 1.000 67.04977 440 ASN A N 1
ATOM 832 C CA . ASN A 1 122 ? 8.49138 -15.45594 -0.44342 1.000 67.27894 440 ASN A CA 1
ATOM 833 C C . ASN A 1 122 ? 7.92662 -16.46676 -1.43122 1.000 65.38507 440 ASN A C 1
ATOM 834 O O . ASN A 1 122 ? 7.91696 -16.19669 -2.63701 1.000 82.31775 440 ASN A O 1
ATOM 839 N N . LEU A 1 123 ? 7.45464 -17.61550 -0.95123 1.000 67.75869 441 LEU A N 1
ATOM 840 C CA . LEU A 1 123 ? 6.94096 -18.67555 -1.80976 1.000 63.96282 441 LEU A CA 1
ATOM 841 C C . LEU A 1 123 ? 5.42412 -18.78671 -1.78918 1.000 63.21522 441 LEU A C 1
ATOM 842 O O . LEU A 1 123 ? 4.81430 -19.04537 -2.83144 1.000 64.50968 441 LEU A O 1
ATOM 847 N N . ASP A 1 124 ? 4.79896 -18.59494 -0.62927 1.000 64.95246 442 ASP A N 1
ATOM 848 C CA . ASP A 1 124 ? 3.39571 -18.93113 -0.44246 1.000 59.25018 442 ASP A CA 1
ATOM 849 C C . ASP A 1 124 ? 2.49418 -17.71837 -0.27330 1.000 58.25092 442 ASP A C 1
ATOM 850 O O . ASP A 1 124 ? 1.29416 -17.88655 -0.03170 1.000 61.86757 442 ASP A O 1
ATOM 855 N N . SER A 1 125 ? 3.03154 -16.50986 -0.38107 1.000 59.65065 443 SER A N 1
ATOM 856 C CA . SER A 1 125 ? 2.22283 -15.30708 -0.47592 1.000 68.45613 443 SER A CA 1
ATOM 857 C C . SER A 1 125 ? 2.37551 -14.71154 -1.86713 1.000 63.94591 443 SER A C 1
ATOM 858 O O . SER A 1 125 ? 3.38100 -14.91994 -2.55170 1.000 80.87439 443 SER A O 1
ATOM 861 N N . LYS A 1 126 ? 1.35164 -13.97753 -2.28565 1.000 67.84345 444 LYS A N 1
ATOM 862 C CA . LYS A 1 126 ? 1.35926 -13.30940 -3.57541 1.000 78.03549 444 LYS A CA 1
ATOM 863 C C . LYS A 1 126 ? 0.74108 -11.93152 -3.41316 1.000 81.64732 444 LYS A C 1
ATOM 864 O O . LYS A 1 126 ? -0.10935 -11.71774 -2.54436 1.000 72.74991 444 LYS A O 1
ATOM 866 N N . VAL A 1 127 ? 1.18903 -10.99319 -4.24862 1.000 76.43757 445 VAL A N 1
ATOM 867 C CA . VAL A 1 127 ? 0.57892 -9.66950 -4.26814 1.000 82.49389 445 VAL A CA 1
ATOM 868 C C . VAL A 1 127 ? -0.89555 -9.82224 -4.60277 1.000 88.52445 445 VAL A C 1
ATOM 869 O O . VAL A 1 127 ? -1.25959 -10.41756 -5.62515 1.000 85.47326 445 VAL A O 1
ATOM 871 N N . GLY A 1 128 ? -1.75242 -9.29093 -3.73811 1.000 81.69043 446 GLY A N 1
ATOM 872 C CA . GLY A 1 128 ? -3.17695 -9.47748 -3.84578 1.000 74.39602 446 GLY A CA 1
ATOM 873 C C . GLY A 1 128 ? -3.72102 -10.60534 -2.99499 1.000 79.57848 446 GLY A C 1
ATOM 874 O O . GLY A 1 128 ? -4.93265 -10.64787 -2.75056 1.000 80.20962 446 GLY A O 1
ATOM 875 N N . GLY A 1 129 ? -2.86055 -11.51421 -2.53894 1.000 80.33068 447 GLY A N 1
ATOM 876 C CA . GLY A 1 129 ? -3.28187 -12.59319 -1.66910 1.000 77.74279 447 GLY A CA 1
ATOM 877 C C . GLY A 1 129 ? -3.18388 -13.97522 -2.27977 1.000 79.21329 447 GLY A C 1
ATOM 878 O O . GLY A 1 129 ? -3.52187 -14.17610 -3.45000 1.000 73.70040 447 GLY A O 1
ATOM 879 N N . ASN A 1 130 ? -2.70507 -14.93634 -1.49537 1.000 68.86537 448 ASN A N 1
ATOM 880 C CA . ASN A 1 130 ? -2.77133 -16.34500 -1.85614 1.000 69.09726 448 ASN A CA 1
ATOM 881 C C . ASN A 1 130 ? -3.93196 -16.97092 -1.09770 1.000 78.17161 448 ASN A C 1
ATOM 882 O O . ASN A 1 130 ? -3.94114 -16.97531 0.13827 1.000 82.12541 448 ASN A O 1
ATOM 887 N N . TYR A 1 131 ? -4.91626 -17.47732 -1.83545 1.000 72.04439 449 TYR A N 1
ATOM 888 C CA . TYR A 1 131 ? -6.11377 -18.04956 -1.23749 1.000 76.65206 449 TYR A CA 1
ATOM 889 C C . TYR A 1 131 ? -6.20233 -19.54939 -1.46400 1.000 65.72971 449 TYR A C 1
ATOM 890 O O . TYR A 1 131 ? -7.26330 -20.14424 -1.24567 1.000 80.21391 449 TYR A O 1
ATOM 899 N N . ASN A 1 132 ? -5.10115 -20.17260 -1.88515 1.000 56.62608 450 ASN A N 1
ATOM 900 C CA . ASN A 1 132 ? -5.07010 -21.61579 -2.06717 1.000 60.42821 450 ASN A CA 1
ATOM 901 C C . ASN A 1 132 ? -4.91092 -22.35509 -0.74588 1.000 58.82229 450 ASN A C 1
ATOM 902 O O . ASN A 1 132 ? -5.32725 -23.51367 -0.63876 1.000 74.42545 450 ASN A O 1
ATOM 907 N N . TYR A 1 133 ? -4.32215 -21.71538 0.26190 1.000 52.13993 451 TYR A N 1
ATOM 908 C CA . TYR A 1 133 ? -4.08610 -22.35471 1.55023 1.000 49.31287 451 TYR A CA 1
ATOM 909 C C . TYR A 1 133 ? -5.29298 -22.13961 2.45511 1.000 50.46055 451 TYR A C 1
ATOM 910 O O . TYR A 1 133 ? -5.63841 -20.99861 2.78277 1.000 49.07375 451 TYR A O 1
ATOM 919 N N . LEU A 1 134 ? -5.93073 -23.23738 2.85212 1.000 44.63444 452 LEU A N 1
ATOM 920 C CA . LEU A 1 134 ? -7.12962 -23.20389 3.67204 1.000 42.52737 452 LEU A CA 1
ATOM 921 C C . LEU A 1 134 ? -6.87947 -23.88253 5.01115 1.000 44.02050 452 LEU A C 1
ATOM 922 O O . LEU A 1 134 ? -5.93211 -24.65567 5.18086 1.000 39.87423 452 LEU A O 1
ATOM 927 N N . TYR A 1 135 ? -7.75769 -23.57986 5.96200 1.000 38.83741 453 TYR A N 1
ATOM 928 C CA . TYR A 1 135 ? -7.78116 -24.24174 7.25466 1.000 38.45496 453 TYR A CA 1
ATOM 929 C C . TYR A 1 135 ? -9.23016 -24.40401 7.68410 1.000 37.80784 453 TYR A C 1
ATOM 930 O O . TYR A 1 135 ? -10.08197 -23.56859 7.37020 1.000 36.99971 453 TYR A O 1
ATOM 939 N N . ARG A 1 136 ? -9.50647 -25.49061 8.39778 1.000 37.11609 454 ARG A N 1
ATOM 940 C CA . ARG A 1 136 ? -10.83653 -25.70285 8.94648 1.000 34.59218 454 ARG A CA 1
ATOM 941 C C . ARG A 1 136 ? -11.00321 -24.86350 10.20571 1.000 39.55898 454 ARG A C 1
ATOM 942 O O . ARG A 1 136 ? -10.14076 -24.87465 11.08966 1.000 35.81606 454 ARG A O 1
ATOM 950 N N . LEU A 1 137 ? -12.11154 -24.12500 10.27863 1.000 41.39099 455 LEU A N 1
ATOM 951 C CA . LEU A 1 137 ? -12.35830 -23.20260 11.37602 1.000 40.69770 455 LEU A CA 1
ATOM 952 C C . LEU A 1 137 ? -13.40307 -23.70583 12.36188 1.000 41.09231 455 LEU A C 1
ATOM 953 O O . LEU A 1 137 ? -13.40162 -23.26698 13.51615 1.000 43.73207 455 LEU A O 1
ATOM 958 N N . PHE A 1 138 ? -14.26812 -24.63042 11.95099 1.000 37.25345 456 PHE A N 1
ATOM 959 C CA . PHE A 1 138 ? -15.25915 -25.22189 12.83563 1.000 39.20936 456 PHE A CA 1
ATOM 960 C C . PHE A 1 138 ? -15.26733 -26.73455 12.67080 1.000 39.18800 456 PHE A C 1
ATOM 961 O O . PHE A 1 138 ? -14.95345 -27.26099 11.60062 1.000 38.43983 456 PHE A O 1
ATOM 969 N N . ARG A 1 139 ? -15.64310 -27.42790 13.74266 1.000 38.10788 457 ARG A N 1
ATOM 970 C CA . ARG A 1 139 ? -15.84806 -28.86820 13.69419 1.000 35.33790 457 ARG A CA 1
ATOM 971 C C . ARG A 1 139 ? -16.68767 -29.27152 14.89584 1.000 39.89061 457 ARG A C 1
ATOM 972 O O . ARG A 1 139 ? -16.62667 -28.63764 15.95265 1.000 41.01800 457 ARG A O 1
ATOM 980 N N . LYS A 1 140 ? -17.47929 -30.33033 14.71748 1.000 37.44080 458 LYS A N 1
ATOM 981 C CA . LYS A 1 140 ? -18.35930 -30.78592 15.78577 1.000 34.25311 458 LYS A CA 1
ATOM 982 C C . LYS A 1 140 ? -17.58784 -31.36407 16.96467 1.000 36.12035 458 LYS A C 1
ATOM 983 O O . LYS A 1 140 ? -18.10883 -31.37271 18.08527 1.000 39.42513 458 LYS A O 1
ATOM 989 N N . SER A 1 141 ? -16.36280 -31.83448 16.74204 1.000 35.77967 459 SER A N 1
ATOM 990 C CA . SER A 1 141 ? -15.54844 -32.39117 17.81260 1.000 33.31498 459 SER A CA 1
ATOM 991 C C . SER A 1 141 ? -14.08707 -32.35283 17.39183 1.000 35.38579 459 SER A C 1
ATOM 992 O O . SER A 1 141 ? -13.76444 -32.18614 16.21249 1.000 36.15108 459 SER A O 1
ATOM 995 N N . ASN A 1 142 ? -13.20743 -32.51373 18.37709 1.000 33.42916 460 ASN A N 1
ATOM 996 C CA . ASN A 1 142 ? -11.77629 -32.44638 18.12287 1.000 32.78019 460 ASN A CA 1
ATOM 997 C C . ASN A 1 142 ? -11.30032 -33.66032 17.33571 1.000 34.83224 460 ASN A C 1
ATOM 998 O O . ASN A 1 142 ? -11.83063 -34.76694 17.46721 1.000 34.29174 460 ASN A O 1
ATOM 1003 N N . LEU A 1 143 ? -10.28396 -33.43803 16.50892 1.000 31.70614 461 LEU A N 1
ATOM 1004 C CA . LEU A 1 143 ? -9.63267 -34.53527 15.81432 1.000 29.84313 461 LEU A CA 1
ATOM 1005 C C . LEU A 1 143 ? -8.91322 -35.44116 16.80402 1.000 36.50968 461 LEU A C 1
ATOM 1006 O O . LEU A 1 143 ? -8.40001 -34.99434 17.83372 1.000 36.79905 461 LEU A O 1
ATOM 1011 N N . LYS A 1 144 ? -8.88826 -36.73040 16.48629 1.000 33.31501 462 LYS A N 1
ATOM 1012 C CA . LYS A 1 144 ? -7.99886 -37.63931 17.17788 1.000 30.39416 462 LYS A CA 1
ATOM 1013 C C . LYS A 1 144 ? -6.57287 -37.40836 16.68535 1.000 28.70695 462 LYS A C 1
ATOM 1014 O O . LYS A 1 144 ? -6.36399 -36.76308 15.65438 1.000 32.91817 462 LYS A O 1
ATOM 1020 N N . PRO A 1 145 ? -5.57161 -37.89502 17.41793 1.000 33.92584 463 PRO A N 1
ATOM 1021 C CA . PRO A 1 145 ? -4.18558 -37.74144 16.95656 1.000 33.41921 463 PRO A CA 1
ATOM 1022 C C . PRO A 1 145 ? -3.98692 -38.30954 15.55656 1.000 32.86541 463 PRO A C 1
ATOM 1023 O O . PRO A 1 145 ? -4.32714 -39.46200 15.27787 1.000 29.65398 463 PRO A O 1
ATOM 1027 N N . PHE A 1 146 ? -3.44586 -37.47211 14.67248 1.000 29.77209 464 PHE A N 1
ATOM 1028 C CA . PHE A 1 146 ? -3.14520 -37.78857 13.27841 1.000 30.72113 464 PHE A CA 1
ATOM 1029 C C . PHE A 1 146 ? -4.38816 -38.09716 12.45208 1.000 30.43555 464 PHE A C 1
ATOM 1030 O O . PHE A 1 146 ? -4.26901 -38.61438 11.33557 1.000 30.13825 464 PHE A O 1
ATOM 1038 N N . GLU A 1 147 ? -5.57725 -37.79057 12.96270 1.000 31.79516 465 GLU A N 1
ATOM 1039 C CA . GLU A 1 147 ? -6.78477 -37.90462 12.15912 1.000 29.97801 465 GLU A CA 1
ATOM 1040 C C . GLU A 1 147 ? -6.85150 -36.75859 11.15610 1.000 31.27963 465 GLU A C 1
ATOM 1041 O O . GLU A 1 147 ? -6.36109 -35.65488 11.40799 1.000 32.88273 465 GLU A O 1
ATOM 1047 N N . ARG A 1 148 ? -7.45990 -37.02801 10.00338 1.000 31.92638 466 ARG A N 1
ATOM 1048 C CA . ARG A 1 148 ? -7.58879 -36.02839 8.95283 1.000 30.97084 466 ARG A CA 1
ATOM 1049 C C . ARG A 1 148 ? -9.04344 -35.91071 8.52638 1.000 32.44601 466 ARG A C 1
ATOM 1050 O O . ARG A 1 148 ? -9.72292 -36.92272 8.32483 1.000 34.85862 466 ARG A O 1
ATOM 1058 N N . ASP A 1 149 ? -9.50754 -34.67176 8.38208 1.000 32.21402 467 ASP A N 1
ATOM 1059 C CA . ASP A 1 149 ? -10.87490 -34.35742 7.98258 1.000 32.38781 467 ASP A CA 1
ATOM 1060 C C . ASP A 1 149 ? -10.80388 -33.45339 6.75896 1.000 33.08495 467 ASP A C 1
ATOM 1061 O O . ASP A 1 149 ? -10.39658 -32.29122 6.86393 1.000 31.00334 467 ASP A O 1
ATOM 1066 N N . ILE A 1 150 ? -11.19628 -33.98388 5.60230 1.000 33.81840 468 ILE A N 1
ATOM 1067 C CA . ILE A 1 150 ? -11.21016 -33.22349 4.35960 1.000 35.24386 468 ILE A CA 1
ATOM 1068 C C . ILE A 1 150 ? -12.63044 -32.94311 3.88528 1.000 31.02732 468 ILE A C 1
ATOM 1069 O O . ILE A 1 150 ? -12.82593 -32.52788 2.73847 1.000 33.54477 468 ILE A O 1
ATOM 1074 N N . SER A 1 151 ? -13.62879 -33.15431 4.74082 1.000 30.76392 469 SER A N 1
ATOM 1075 C CA . SER A 1 151 ? -15.00933 -32.88514 4.37211 1.000 33.30383 469 SER A CA 1
ATOM 1076 C C . SER A 1 151 ? -15.24731 -31.37830 4.26116 1.000 43.72344 469 SER A C 1
ATOM 1077 O O . SER A 1 151 ? -14.45389 -30.55618 4.72922 1.000 35.30608 469 SER A O 1
ATOM 1080 N N . THR A 1 152 ? -16.36585 -31.01782 3.63154 1.000 37.54245 470 THR A N 1
ATOM 1081 C CA . THR A 1 152 ? -16.66903 -29.62397 3.31631 1.000 43.04600 470 THR A CA 1
ATOM 1082 C C . THR A 1 152 ? -18.14821 -29.32949 3.51875 1.000 41.47021 470 THR A C 1
ATOM 1083 O O . THR A 1 152 ? -18.77858 -28.64916 2.70322 1.000 49.86061 470 THR A O 1
ATOM 1087 N N . GLU A 1 153 ? -18.72633 -29.82753 4.60411 1.000 38.52243 471 GLU A N 1
ATOM 1088 C CA . GLU A 1 153 ? -20.14283 -29.61735 4.85579 1.000 44.48415 471 GLU A CA 1
ATOM 1089 C C . GLU A 1 153 ? -20.36603 -28.36258 5.68943 1.000 38.50917 471 GLU A C 1
ATOM 1090 O O . GLU A 1 153 ? -19.55702 -28.01423 6.55330 1.000 37.26663 471 GLU A O 1
ATOM 1096 N N . ILE A 1 154 ? -21.48269 -27.68249 5.41373 1.000 42.03959 472 ILE A N 1
ATOM 1097 C CA . ILE A 1 154 ? -21.79619 -26.43873 6.10641 1.000 37.58169 472 ILE A CA 1
ATOM 1098 C C . ILE A 1 154 ? -21.94189 -26.70975 7.59482 1.000 34.81178 472 ILE A C 1
ATOM 1099 O O . ILE A 1 154 ? -22.63254 -27.64871 8.01110 1.000 40.04006 472 ILE A O 1
ATOM 1104 N N . TYR A 1 155 ? -21.28256 -25.88747 8.40508 1.000 35.58161 473 TYR A N 1
ATOM 1105 C CA . TYR A 1 155 ? -21.23914 -26.08394 9.84605 1.000 35.78675 473 TYR A CA 1
ATOM 1106 C C . TYR A 1 155 ? -22.38710 -25.33706 10.51239 1.000 38.08622 473 TYR A C 1
ATOM 1107 O O . TYR A 1 155 ? -22.58845 -24.14373 10.26441 1.000 38.49673 473 TYR A O 1
ATOM 1116 N N . GLN A 1 156 ? -23.12608 -26.04057 11.36748 1.000 36.13621 474 GLN A N 1
ATOM 1117 C CA . GLN A 1 156 ? -24.28508 -25.47586 12.05581 1.000 36.60242 474 GLN A CA 1
ATOM 1118 C C . GLN A 1 156 ? -23.83353 -24.94586 13.41113 1.000 41.44830 474 GLN A C 1
ATOM 1119 O O . GLN A 1 156 ? -23.69133 -25.70400 14.37375 1.000 44.53428 474 GLN A O 1
ATOM 1125 N N . ALA A 1 157 ? -23.61094 -23.63341 13.48757 1.000 40.71194 475 ALA A N 1
ATOM 1126 C CA . ALA A 1 157 ? -23.17090 -23.00107 14.72366 1.000 44.90296 475 ALA A CA 1
ATOM 1127 C C . ALA A 1 157 ? -24.32044 -22.65206 15.65930 1.000 42.42176 475 ALA A C 1
ATOM 1128 O O . ALA A 1 157 ? -24.06769 -22.30778 16.81894 1.000 52.92993 475 ALA A O 1
ATOM 1130 N N . GLY A 1 158 ? -25.56435 -22.72912 15.19330 1.000 47.38047 476 GLY A N 1
ATOM 1131 C CA . GLY A 1 158 ? -26.70349 -22.41385 16.03270 1.000 46.64281 476 GLY A CA 1
ATOM 1132 C C . GLY A 1 158 ? -27.62904 -23.59084 16.25982 1.000 43.56171 476 GLY A C 1
ATOM 1133 O O . GLY A 1 158 ? -27.21542 -24.74842 16.14248 1.000 52.83031 476 GLY A O 1
ATOM 1134 N N . SER A 1 159 ? -28.88815 -23.30676 16.59083 1.000 53.61495 477 SER A N 1
ATOM 1135 C CA . SER A 1 159 ? -29.87801 -24.34455 16.84076 1.000 55.46667 477 SER A CA 1
ATOM 1136 C C . SER A 1 159 ? -30.72660 -24.66582 15.61901 1.000 50.11842 477 SER A C 1
ATOM 1137 O O . SER A 1 159 ? -31.44955 -25.66782 15.63405 1.000 58.21319 477 SER A O 1
ATOM 1140 N N . THR A 1 160 ? -30.65438 -23.85057 14.56857 1.000 50.68697 478 THR A N 1
ATOM 1141 C CA . THR A 1 160 ? -31.47324 -23.99943 13.37436 1.000 42.70352 478 THR A CA 1
ATOM 1142 C C . THR A 1 160 ? -30.69193 -24.69171 12.26435 1.000 48.70356 478 THR A C 1
ATOM 1143 O O . THR A 1 160 ? -29.51228 -24.38750 12.05220 1.000 40.36279 478 THR A O 1
ATOM 1147 N N . PRO A 1 161 ? -31.32574 -25.61990 11.54932 1.000 39.27607 479 PRO A N 1
ATOM 1148 C CA . PRO A 1 161 ? -30.60891 -26.36749 10.51120 1.000 37.22131 479 PRO A CA 1
ATOM 1149 C C . PRO A 1 161 ? -30.16547 -25.47021 9.36769 1.000 35.65110 479 PRO A C 1
ATOM 1150 O O . PRO A 1 161 ? -30.76790 -24.43173 9.08358 1.000 40.51036 479 PRO A O 1
ATOM 1154 N N . CYS A 1 162 ? -29.08796 -25.89298 8.70801 1.000 37.34538 480 CYS A N 1
ATOM 1155 C CA . CYS A 1 162 ? -28.49485 -25.13358 7.61818 1.000 35.39346 480 CYS A CA 1
ATOM 1156 C C . CYS A 1 162 ? -28.96200 -25.58373 6.24398 1.000 34.78916 480 CYS A C 1
ATOM 1157 O O . CYS A 1 162 ? -28.80986 -24.82548 5.28042 1.000 37.59346 480 CYS A O 1
ATOM 1160 N N . ASN A 1 163 ? -29.51617 -26.79101 6.13182 1.000 37.64112 481 ASN A N 1
ATOM 1161 C CA . ASN A 1 163 ? -29.97933 -27.35340 4.86545 1.000 33.46653 481 ASN A CA 1
ATOM 1162 C C . ASN A 1 163 ? -28.87784 -27.38115 3.80955 1.000 34.52648 481 ASN A C 1
ATOM 1163 O O . ASN A 1 163 ? -29.16341 -27.41467 2.60796 1.000 33.52201 481 ASN A O 1
ATOM 1168 N N . GLY A 1 164 ? -27.61813 -27.36125 4.24102 1.000 33.46220 482 GLY A N 1
ATOM 1169 C CA . GLY A 1 164 ? -26.49308 -27.42406 3.33349 1.000 33.41068 482 GLY A CA 1
ATOM 1170 C C . GLY A 1 164 ? -26.07098 -26.10980 2.71763 1.000 39.70813 482 GLY A C 1
ATOM 1171 O O . GLY A 1 164 ? -25.20165 -26.11265 1.83905 1.000 35.16410 482 GLY A O 1
ATOM 1172 N N . VAL A 1 165 ? -26.64425 -24.98648 3.14448 1.000 34.76847 483 VAL A N 1
ATOM 1173 C CA . VAL A 1 165 ? -26.33412 -23.69424 2.54664 1.000 35.50079 483 VAL A CA 1
ATOM 1174 C C . VAL A 1 165 ? -25.89584 -22.71963 3.63017 1.000 36.32546 483 VAL A C 1
ATOM 1175 O O . VAL A 1 165 ? -26.32553 -22.80063 4.78566 1.000 36.44634 483 VAL A O 1
ATOM 1179 N N . GLU A 1 166 ? -25.02963 -21.78849 3.23933 1.000 36.96904 484 GLU A N 1
ATOM 1180 C CA . GLU A 1 166 ? -24.51724 -20.78961 4.16377 1.000 37.89425 484 GLU A CA 1
ATOM 1181 C C . GLU A 1 166 ? -25.60291 -19.78357 4.53068 1.000 40.31140 484 GLU A C 1
ATOM 1182 O O . GLU A 1 166 ? -26.54746 -19.54588 3.77338 1.000 44.73242 484 GLU A O 1
ATOM 1188 N N . GLY A 1 167 ? -25.45397 -19.18793 5.70872 1.000 39.35082 485 GLY A N 1
ATOM 1189 C CA . GLY A 1 167 ? -26.42561 -18.22392 6.18857 1.000 40.15858 485 GLY A CA 1
ATOM 1190 C C . GLY A 1 167 ? -26.13863 -17.87014 7.63360 1.000 41.07509 485 GLY A C 1
ATOM 1191 O O . GLY A 1 167 ? -25.01515 -18.03481 8.11214 1.000 44.76818 485 GLY A O 1
ATOM 1192 N N . PHE A 1 168 ? -27.17179 -17.38833 8.31954 1.000 48.89530 486 PHE A N 1
ATOM 1193 C CA . PHE A 1 168 ? -27.02669 -17.03716 9.72608 1.000 48.26341 486 PHE A CA 1
ATOM 1194 C C . PHE A 1 168 ? -26.70518 -18.27959 10.54548 1.000 52.34351 486 PHE A C 1
ATOM 1195 O O . PHE A 1 168 ? -27.45379 -19.26229 10.51855 1.000 51.01128 486 PHE A O 1
ATOM 1203 N N . ASN A 1 169 ? -25.58452 -18.23128 11.26790 1.000 49.29347 487 ASN A N 1
ATOM 1204 C CA . ASN A 1 169 ? -25.09817 -19.33658 12.09241 1.000 46.51515 487 ASN A CA 1
ATOM 1205 C C . ASN A 1 169 ? -24.84594 -20.59953 11.27505 1.000 45.12756 487 ASN A C 1
ATOM 1206 O O . ASN A 1 169 ? -24.88158 -21.71056 11.81347 1.000 47.17088 487 ASN A O 1
ATOM 1211 N N . CYS A 1 170 ? -24.58260 -20.44535 9.97825 1.000 44.10413 488 CYS A N 1
ATOM 1212 C CA . CYS A 1 170 ? -24.37755 -21.57364 9.07022 1.000 38.58020 488 CYS A CA 1
ATOM 1213 C C . CYS A 1 170 ? -23.20054 -21.21645 8.16899 1.000 38.70629 488 CYS A C 1
ATOM 1214 O O . CYS A 1 170 ? -23.34559 -20.42199 7.23550 1.000 41.76473 488 CYS A O 1
ATOM 1217 N N . TYR A 1 171 ? -22.04143 -21.80422 8.44765 1.000 38.46324 489 TYR A N 1
ATOM 1218 C CA . TYR A 1 171 ? -20.78376 -21.34690 7.87882 1.000 38.83613 489 TYR A CA 1
ATOM 1219 C C . TYR A 1 171 ? -20.16002 -22.40692 6.98630 1.000 40.92956 489 TYR A C 1
ATOM 1220 O O . TYR A 1 171 ? -20.25883 -23.60742 7.26074 1.000 40.03161 489 TYR A O 1
ATOM 1229 N N . PHE A 1 172 ? -19.52856 -21.94702 5.91437 1.000 42.14308 490 PHE A N 1
ATOM 1230 C CA . PHE A 1 172 ? -18.59536 -22.78489 5.18386 1.000 37.79772 490 PHE A CA 1
ATOM 1231 C C . PHE A 1 172 ? -17.44893 -23.15898 6.11873 1.000 37.71109 490 PHE A C 1
ATOM 1232 O O . PHE A 1 172 ? -16.86729 -22.27330 6.76079 1.000 43.00258 490 PHE A O 1
ATOM 1240 N N . PRO A 1 173 ? -17.10045 -24.44384 6.23530 1.000 40.52017 491 PRO A N 1
ATOM 1241 C CA . PRO A 1 173 ? -16.16849 -24.85594 7.29637 1.000 39.41438 491 PRO A CA 1
ATOM 1242 C C . PRO A 1 173 ? -14.71834 -24.47958 7.04816 1.000 37.50964 491 PRO A C 1
ATOM 1243 O O . PRO A 1 173 ? -13.95169 -24.39169 8.01701 1.000 39.10798 491 PRO A O 1
ATOM 1247 N N . LEU A 1 174 ? -14.31225 -24.26163 5.80219 1.000 37.60801 492 LEU A N 1
ATOM 1248 C CA . LEU A 1 174 ? -12.93015 -23.93572 5.48073 1.000 38.16396 492 LEU A CA 1
ATOM 1249 C C . LEU A 1 174 ? -12.79383 -22.43995 5.23134 1.000 39.49700 492 LEU A C 1
ATOM 1250 O O . LEU A 1 174 ? -13.60619 -21.84695 4.51397 1.000 44.91275 492 LEU A O 1
ATOM 1255 N N . GLN A 1 175 ? -11.76839 -21.83696 5.82638 1.000 41.32154 493 GLN A N 1
ATOM 1256 C CA . GLN A 1 175 ? -11.46420 -20.42728 5.64202 1.000 43.34972 493 GLN A CA 1
ATOM 1257 C C . GLN A 1 175 ? -10.09171 -20.28822 4.99805 1.000 46.17036 493 GLN A C 1
ATOM 1258 O O . GLN A 1 175 ? -9.19891 -21.11301 5.21671 1.000 45.88055 493 GLN A O 1
ATOM 1264 N N . SER A 1 176 ? -9.93226 -19.24228 4.19458 1.000 56.28303 494 SER A N 1
ATOM 1265 C CA . SER A 1 176 ? -8.68366 -19.00307 3.48952 1.000 49.98925 494 SER A CA 1
ATOM 1266 C C . SER A 1 176 ? -7.74321 -18.15120 4.33344 1.000 55.56818 494 SER A C 1
ATOM 1267 O O . SER A 1 176 ? -8.17474 -17.31370 5.13037 1.000 55.36309 494 SER A O 1
ATOM 1270 N N . TYR A 1 177 ? -6.44114 -18.37424 4.14535 1.000 50.49966 495 TYR A N 1
ATOM 1271 C CA . TYR A 1 177 ? -5.44024 -17.64565 4.91585 1.000 50.61384 495 TYR A CA 1
ATOM 1272 C C . TYR A 1 177 ? -5.19769 -16.24468 4.36572 1.000 60.05807 495 TYR A C 1
ATOM 1273 O O . TYR A 1 177 ? -4.94920 -15.31481 5.14167 1.000 59.01744 495 TYR A O 1
ATOM 1282 N N . GLY A 1 178 ? -5.26078 -16.07384 3.04657 1.000 57.69599 496 GLY A N 1
ATOM 1283 C CA . GLY A 1 178 ? -5.08703 -14.76883 2.43678 1.000 61.57168 496 GLY A CA 1
ATOM 1284 C C . GLY A 1 178 ? -3.70512 -14.18144 2.62715 1.000 60.61740 496 GLY A C 1
ATOM 1285 O O . GLY A 1 178 ? -3.56084 -13.02985 3.04930 1.000 59.05345 496 GLY A O 1
ATOM 1286 N N . PHE A 1 179 ? -2.68121 -14.96387 2.30007 1.000 58.18124 497 PHE A N 1
ATOM 1287 C CA . PHE A 1 179 ? -1.30041 -14.57958 2.56981 1.000 63.48754 497 PHE A CA 1
ATOM 1288 C C . PHE A 1 179 ? -0.87707 -13.45224 1.63602 1.000 72.21690 497 PHE A C 1
ATOM 1289 O O . PHE A 1 179 ? -0.77835 -13.64372 0.41931 1.000 71.53489 497 PHE A O 1
ATOM 1297 N N . GLN A 1 180 ? -0.62400 -12.27259 2.20605 1.000 65.19641 498 GLN A N 1
ATOM 1298 C CA . GLN A 1 180 ? -0.05653 -11.16127 1.46428 1.000 67.94369 498 GLN A CA 1
ATOM 1299 C C . GLN A 1 180 ? 1.35534 -10.87520 1.95894 1.000 68.27193 498 GLN A C 1
ATOM 1300 O O . GLN A 1 180 ? 1.61237 -10.95718 3.16540 1.000 72.03973 498 GLN A O 1
ATOM 1306 N N . PRO A 1 181 ? 2.28683 -10.55143 1.05617 1.000 74.73950 499 PRO A N 1
ATOM 1307 C CA . PRO A 1 181 ? 3.69016 -10.37613 1.47774 1.000 62.41811 499 PRO A CA 1
ATOM 1308 C C . PRO A 1 181 ? 3.87771 -9.33902 2.57111 1.000 62.49374 499 PRO A C 1
ATOM 1309 O O . PRO A 1 181 ? 4.84532 -9.43017 3.33737 1.000 68.55941 499 PRO A O 1
ATOM 1313 N N . THR A 1 182 ? 2.98264 -8.35945 2.67126 1.000 65.96678 500 THR A N 1
ATOM 1314 C CA . THR A 1 182 ? 3.10297 -7.28584 3.64807 1.000 65.39862 500 THR A CA 1
ATOM 1315 C C . THR A 1 182 ? 2.50562 -7.63998 5.00307 1.000 66.72879 500 THR A C 1
ATOM 1316 O O . THR A 1 182 ? 2.53607 -6.80309 5.91214 1.000 66.90924 500 THR A O 1
ATOM 1320 N N . ASN A 1 183 ? 1.95937 -8.84494 5.15645 1.000 72.21900 501 ASN A N 1
ATOM 1321 C CA . ASN A 1 183 ? 1.40489 -9.26359 6.43641 1.000 65.12441 501 ASN A CA 1
ATOM 1322 C C . ASN A 1 183 ? 2.47202 -9.21507 7.52265 1.000 67.66789 501 ASN A C 1
ATOM 1323 O O . ASN A 1 183 ? 3.66337 -9.41023 7.26389 1.000 62.70148 501 ASN A O 1
ATOM 1328 N N . GLY A 1 184 ? 2.03350 -8.94498 8.75092 1.000 68.51538 502 GLY A N 1
ATOM 1329 C CA . GLY A 1 184 ? 2.91041 -9.07792 9.89669 1.000 63.23884 502 GLY A CA 1
ATOM 1330 C C . GLY A 1 184 ? 3.45248 -10.48949 9.94876 1.000 60.35419 502 GLY A C 1
ATOM 1331 O O . GLY A 1 184 ? 2.80632 -11.41039 9.43998 1.000 62.30334 502 GLY A O 1
ATOM 1332 N N . VAL A 1 185 ? 4.63406 -10.67922 10.54236 1.000 66.76366 503 VAL A N 1
ATOM 1333 C CA . VAL A 1 185 ? 5.28370 -11.98706 10.48135 1.000 66.28207 503 VAL A CA 1
ATOM 1334 C C . VAL A 1 185 ? 4.41966 -13.06082 11.12518 1.000 62.99404 503 VAL A C 1
ATOM 1335 O O . VAL A 1 185 ? 4.46490 -14.22885 10.71974 1.000 63.91245 503 VAL A O 1
ATOM 1339 N N . GLY A 1 186 ? 3.62009 -12.69375 12.12767 1.000 56.52581 504 GLY A N 1
ATOM 1340 C CA . GLY A 1 186 ? 2.68471 -13.64831 12.69384 1.000 54.27160 504 GLY A CA 1
ATOM 1341 C C . GLY A 1 186 ? 1.68973 -14.17729 11.67972 1.000 60.84962 504 GLY A C 1
ATOM 1342 O O . GLY A 1 186 ? 1.27620 -15.33707 11.75783 1.000 68.36057 504 GLY A O 1
ATOM 1343 N N . TYR A 1 187 ? 1.30617 -13.34825 10.70738 1.000 60.21414 505 TYR A N 1
ATOM 1344 C CA . TYR A 1 187 ? 0.30701 -13.70619 9.71017 1.000 55.66510 505 TYR A CA 1
ATOM 1345 C C . TYR A 1 187 ? 0.92621 -14.13998 8.38508 1.000 54.83477 505 TYR A C 1
ATOM 1346 O O . TYR A 1 187 ? 0.22472 -14.19681 7.36959 1.000 66.90299 505 TYR A O 1
ATOM 1355 N N . GLN A 1 188 ? 2.21806 -14.45441 8.37474 1.000 53.87274 506 GLN A N 1
ATOM 1356 C CA . GLN A 1 188 ? 2.88358 -14.90530 7.16345 1.000 55.22900 506 GLN A CA 1
ATOM 1357 C C . GLN A 1 188 ? 2.87191 -16.42661 7.07498 1.000 53.51119 506 GLN A C 1
ATOM 1358 O O . GLN A 1 188 ? 2.76219 -17.12037 8.09066 1.000 51.58878 506 GLN A O 1
ATOM 1364 N N . PRO A 1 189 ? 2.97129 -16.98114 5.86567 1.000 56.43675 507 PRO A N 1
ATOM 1365 C CA . PRO A 1 189 ? 2.92026 -18.44053 5.72515 1.000 48.20370 507 PRO A CA 1
ATOM 1366 C C . PRO A 1 189 ? 4.19971 -19.09980 6.21144 1.000 51.45529 507 PRO A C 1
ATOM 1367 O O . PRO A 1 189 ? 5.30814 -18.64405 5.92069 1.000 52.61432 507 PRO A O 1
ATOM 1371 N N . TYR A 1 190 ? 4.03316 -20.18637 6.95912 1.000 47.25623 508 TYR A N 1
ATOM 1372 C CA . TYR A 1 190 ? 5.14023 -21.02143 7.40004 1.000 42.49344 508 TYR A CA 1
ATOM 1373 C C . TYR A 1 190 ? 4.91033 -22.44161 6.91475 1.000 46.01150 508 TYR A C 1
ATOM 1374 O O . TYR A 1 190 ? 3.83564 -23.01116 7.13203 1.000 48.90298 508 TYR A O 1
ATOM 1383 N N . ARG A 1 191 ? 5.91469 -23.00405 6.25538 1.000 46.42334 509 ARG A N 1
ATOM 1384 C CA . ARG A 1 191 ? 5.87668 -24.40771 5.88268 1.000 43.79829 509 ARG A CA 1
ATOM 1385 C C . ARG A 1 191 ? 6.36149 -25.24484 7.05706 1.000 48.99281 509 ARG A C 1
ATOM 1386 O O . ARG A 1 191 ? 7.37268 -24.91979 7.68717 1.000 45.58863 509 ARG A O 1
ATOM 1394 N N . VAL A 1 192 ? 5.62637 -26.30829 7.36340 1.000 45.06894 510 VAL A N 1
ATOM 1395 C CA . VAL A 1 192 ? 5.88858 -27.14440 8.52597 1.000 40.99229 510 VAL A CA 1
ATOM 1396 C C . VAL A 1 192 ? 6.09883 -28.57560 8.05979 1.000 40.26649 510 VAL A C 1
ATOM 1397 O O . VAL A 1 192 ? 5.35834 -29.07410 7.20640 1.000 42.46775 510 VAL A O 1
ATOM 1401 N N . VAL A 1 193 ? 7.11652 -29.22925 8.61093 1.000 42.25636 511 VAL A N 1
ATOM 1402 C CA . VAL A 1 193 ? 7.32776 -30.65947 8.43152 1.000 37.59862 511 VAL A CA 1
ATOM 1403 C C . VAL A 1 193 ? 7.41259 -31.28667 9.81373 1.000 36.41733 511 VAL A C 1
ATOM 1404 O O . VAL A 1 193 ? 8.27459 -30.91302 10.61876 1.000 39.56074 511 VAL A O 1
ATOM 1408 N N . VAL A 1 194 ? 6.51655 -32.22665 10.09252 1.000 38.83747 512 VAL A N 1
ATOM 1409 C CA . VAL A 1 194 ? 6.52300 -32.97247 11.34408 1.000 41.19446 512 VAL A CA 1
ATOM 1410 C C . VAL A 1 194 ? 7.09749 -34.35208 11.06408 1.000 42.51802 512 VAL A C 1
ATOM 1411 O O . VAL A 1 194 ? 6.54719 -35.11259 10.25854 1.000 39.52048 512 VAL A O 1
ATOM 1415 N N . LEU A 1 195 ? 8.21067 -34.66934 11.71547 1.000 43.13475 513 LEU A N 1
ATOM 1416 C CA . LEU A 1 195 ? 8.83707 -35.97859 11.60985 1.000 39.55403 513 LEU A CA 1
ATOM 1417 C C . LEU A 1 195 ? 8.43581 -36.80345 12.82463 1.000 37.41439 513 LEU A C 1
ATOM 1418 O O . LEU A 1 195 ? 8.63369 -36.36907 13.96242 1.000 40.20908 513 LEU A O 1
ATOM 1423 N N . SER A 1 196 ? 7.86415 -37.97861 12.58444 1.000 37.50623 514 SER A N 1
ATOM 1424 C CA . SER A 1 196 ? 7.49549 -38.90717 13.64392 1.000 34.85255 514 SER A CA 1
ATOM 1425 C C . SER A 1 196 ? 8.38165 -40.14081 13.55449 1.000 36.78797 514 SER A C 1
ATOM 1426 O O . SER A 1 196 ? 8.49399 -40.75327 12.48760 1.000 40.23228 514 SER A O 1
ATOM 1429 N N . PHE A 1 197 ? 9.01359 -40.49541 14.67030 1.000 38.14444 515 PHE A N 1
ATOM 1430 C CA . PHE A 1 197 ? 9.93084 -41.62732 14.73321 1.000 36.40552 515 PHE A CA 1
ATOM 1431 C C . PHE A 1 197 ? 9.20880 -42.79555 15.39398 1.000 37.56924 515 PHE A C 1
ATOM 1432 O O . PHE A 1 197 ? 8.90848 -42.75185 16.59133 1.000 37.00851 515 PHE A O 1
ATOM 1440 N N . GLU A 1 198 ? 8.92934 -43.83558 14.61401 1.000 38.62704 516 GLU A N 1
ATOM 1441 C CA . GLU A 1 198 ? 8.19445 -44.99934 15.09125 1.000 39.36305 516 GLU A CA 1
ATOM 1442 C C . GLU A 1 198 ? 9.17622 -46.11234 15.43783 1.000 40.49765 516 GLU A C 1
ATOM 1443 O O . GLU A 1 198 ? 9.87122 -46.63094 14.55670 1.000 44.59785 516 GLU A O 1
ATOM 1449 N N . LEU A 1 199 ? 9.22470 -46.47655 16.71717 1.000 43.91823 517 LEU A N 1
ATOM 1450 C CA . LEU A 1 199 ? 10.08873 -47.53776 17.21977 1.000 41.50740 517 LEU A CA 1
ATOM 1451 C C . LEU A 1 199 ? 9.20189 -48.68076 17.69604 1.000 44.48846 517 LEU A C 1
ATOM 1452 O O . LEU A 1 199 ? 8.36652 -48.49165 18.58647 1.000 45.76455 517 LEU A O 1
ATOM 1457 N N . LEU A 1 200 ? 9.38406 -49.85989 17.10810 1.000 44.91122 518 LEU A N 1
ATOM 1458 C CA . LEU A 1 200 ? 8.54577 -51.01252 17.39957 1.000 47.04391 518 LEU A CA 1
ATOM 1459 C C . LEU A 1 200 ? 9.41584 -52.21618 17.73309 1.000 51.87693 518 LEU A C 1
ATOM 1460 O O . LEU A 1 200 ? 10.63282 -52.21235 17.52791 1.000 48.67217 518 LEU A O 1
ATOM 1465 N N . HIS A 1 201 ? 8.76889 -53.26200 18.25168 1.000 54.04394 519 HIS A N 1
ATOM 1466 C CA . HIS A 1 201 ? 9.40390 -54.57072 18.40607 1.000 52.28758 519 HIS A CA 1
ATOM 1467 C C . HIS A 1 201 ? 9.45226 -55.24850 17.03583 1.000 58.87754 519 HIS A C 1
ATOM 1468 O O . HIS A 1 201 ? 8.78093 -56.24576 16.76188 1.000 70.37465 519 HIS A O 1
ATOM 1475 N N . ALA A 1 202 ? 10.27025 -54.66986 16.16297 1.000 56.26876 520 ALA A N 1
ATOM 1476 C CA . ALA A 1 202 ? 10.39386 -55.09589 14.77730 1.000 50.78742 520 ALA A CA 1
ATOM 1477 C C . ALA A 1 202 ? 11.71103 -54.55927 14.23787 1.000 58.59169 520 ALA A C 1
ATOM 1478 O O . ALA A 1 202 ? 12.28175 -53.62575 14.81533 1.000 63.38748 520 ALA A O 1
ATOM 1480 N N . PRO A 1 203 ? 12.23014 -55.13348 13.15150 1.000 61.82597 521 PRO A N 1
ATOM 1481 C CA . PRO A 1 203 ? 13.51356 -54.65754 12.61753 1.000 56.51995 521 PRO A CA 1
ATOM 1482 C C . PRO A 1 203 ? 13.44725 -53.19173 12.21452 1.000 58.36711 521 PRO A C 1
ATOM 1483 O O . PRO A 1 203 ? 12.55986 -52.77304 11.46755 1.000 70.58128 521 PRO A O 1
ATOM 1487 N N . ALA A 1 204 ? 14.39548 -52.41058 12.72474 1.000 52.87252 522 ALA A N 1
ATOM 1488 C CA . ALA A 1 204 ? 14.52401 -51.02428 12.30316 1.000 53.09163 522 ALA A CA 1
ATOM 1489 C C . ALA A 1 204 ? 14.95723 -50.96470 10.84519 1.000 53.13131 522 ALA A C 1
ATOM 1490 O O . ALA A 1 204 ? 15.79037 -51.75621 10.39506 1.000 59.51731 522 ALA A O 1
ATOM 1492 N N . THR A 1 205 ? 14.37573 -50.02650 10.09853 1.000 51.35226 523 THR A N 1
ATOM 1493 C CA . THR A 1 205 ? 14.68940 -49.87809 8.68656 1.000 53.90423 523 THR A CA 1
ATOM 1494 C C . THR A 1 205 ? 15.14578 -48.47569 8.31021 1.000 54.17032 523 THR A C 1
ATOM 1495 O O . THR A 1 205 ? 15.40033 -48.22534 7.12777 1.000 54.60846 523 THR A O 1
ATOM 1499 N N . VAL A 1 206 ? 15.25083 -47.55707 9.26728 1.000 49.21024 524 VAL A N 1
ATOM 1500 C CA . VAL A 1 206 ? 15.74579 -46.20659 9.02049 1.000 52.89780 524 VAL A CA 1
ATOM 1501 C C . VAL A 1 206 ? 16.79107 -45.90340 10.08485 1.000 51.77330 524 VAL A C 1
ATOM 1502 O O . VAL A 1 206 ? 16.44976 -45.70820 11.25826 1.000 50.73287 524 VAL A O 1
ATOM 1506 N N . CYS A 1 207 ? 18.05817 -45.86328 9.68064 1.000 55.46731 525 CYS A N 1
ATOM 1507 C CA . CYS A 1 207 ? 19.16962 -45.57625 10.57382 1.000 52.86467 525 CYS A CA 1
ATOM 1508 C C . CYS A 1 207 ? 20.03027 -44.47664 9.97099 1.000 60.12124 525 CYS A C 1
ATOM 1509 O O . CYS A 1 207 ? 19.89368 -44.11793 8.79828 1.000 60.30341 525 CYS A O 1
ATOM 1512 N N . GLY A 1 208 ? 20.93163 -43.94061 10.79379 1.000 62.86794 526 GLY A N 1
ATOM 1513 C CA . GLY A 1 208 ? 21.89305 -42.98946 10.32121 1.000 63.33250 526 GLY A CA 1
ATOM 1514 C C . GLY A 1 208 ? 22.99661 -43.65968 9.52529 1.000 70.46808 526 GLY A C 1
ATOM 1515 O O . GLY A 1 208 ? 23.03377 -44.88892 9.37778 1.000 66.89646 526 GLY A O 1
ATOM 1516 N N . PRO A 1 209 ? 23.91789 -42.84286 8.99404 1.000 71.35726 527 PRO A N 1
ATOM 1517 C CA . PRO A 1 209 ? 25.04652 -43.30574 8.17757 1.000 63.81475 527 PRO A CA 1
ATOM 1518 C C . PRO A 1 209 ? 25.89637 -44.37734 8.85775 1.000 61.91491 527 PRO A C 1
ATOM 1519 O O . PRO A 1 209 ? 26.00415 -44.38108 10.08335 1.000 71.73920 527 PRO A O 1
ATOM 1523 N N . GLN B 2 1 ? 5.50853 -58.58190 4.26314 1.000 74.05379 1 GLN B N 1
ATOM 1524 C CA . GLN B 2 1 ? 5.14207 -58.76012 5.66222 1.000 67.66818 1 GLN B CA 1
ATOM 1525 C C . GLN B 2 1 ? 3.63740 -58.93760 5.82685 1.000 70.33933 1 GLN B C 1
ATOM 1526 O O . GLN B 2 1 ? 3.18674 -59.71633 6.66580 1.000 87.00641 1 GLN B O 1
ATOM 1532 N N . VAL B 2 2 ? 2.8622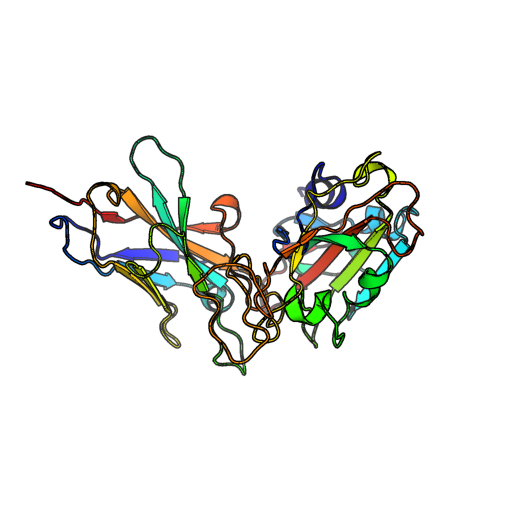2 -58.21499 5.02240 1.000 58.23568 2 VAL B N 1
ATOM 1533 C CA . VAL B 2 2 ? 1.40579 -58.28717 5.04848 1.000 57.27236 2 VAL B CA 1
ATOM 1534 C C . VAL B 2 2 ? 0.93188 -58.92568 3.75154 1.000 59.97678 2 VAL B C 1
ATOM 1535 O O . VAL B 2 2 ? 1.26813 -58.45241 2.65873 1.000 60.09381 2 VAL B O 1
ATOM 1539 N N . GLN B 2 3 ? 0.15653 -59.99843 3.87303 1.000 54.12916 3 GLN B N 1
ATOM 1540 C CA . GLN B 2 3 ? -0.47292 -60.65688 2.73738 1.000 54.19385 3 GLN B CA 1
ATOM 1541 C C . GLN B 2 3 ? -1.96716 -60.37075 2.77290 1.000 51.00433 3 GLN B C 1
ATOM 1542 O O . GLN B 2 3 ? -2.62357 -60.61254 3.79099 1.000 54.40441 3 GLN B O 1
ATOM 1548 N N . LEU B 2 4 ? -2.49781 -59.85570 1.66677 1.000 48.84266 4 LEU B N 1
ATOM 1549 C CA . LEU B 2 4 ? -3.90185 -59.48194 1.55542 1.000 47.21240 4 LEU B CA 1
ATOM 1550 C C . LEU B 2 4 ? -4.57221 -60.36207 0.51085 1.000 48.63772 4 LEU B C 1
ATOM 1551 O O . LEU B 2 4 ? -4.02817 -60.55560 -0.58102 1.000 50.56291 4 LEU B O 1
ATOM 1556 N N . VAL B 2 5 ? -5.74723 -60.89353 0.84447 1.000 48.60801 5 VAL B N 1
ATOM 1557 C CA . VAL B 2 5 ? -6.48990 -61.79550 -0.03348 1.000 46.93911 5 VAL B CA 1
ATOM 1558 C C . VAL B 2 5 ? -7.94264 -61.33791 -0.06532 1.000 47.72309 5 VAL B C 1
ATOM 1559 O O . VAL B 2 5 ? -8.64935 -61.43020 0.94648 1.000 49.05844 5 VAL B O 1
ATOM 1563 N N . GLU B 2 6 ? -8.39061 -60.85807 -1.22179 1.000 48.39572 6 GLU B N 1
ATOM 1564 C CA . GLU B 2 6 ? -9.76589 -60.42187 -1.40730 1.000 46.28132 6 GLU B CA 1
ATOM 1565 C C . GLU B 2 6 ? -10.65051 -61.59738 -1.80675 1.000 48.50862 6 GLU B C 1
ATOM 1566 O O . GLU B 2 6 ? -10.17240 -62.64626 -2.24485 1.000 54.31111 6 GLU B O 1
ATOM 1572 N N . SER B 2 7 ? -11.95882 -61.39875 -1.66674 1.000 44.94217 7 SER B N 1
ATOM 1573 C CA . SER B 2 7 ? -12.94644 -62.39004 -2.07432 1.000 45.23408 7 SER B CA 1
ATOM 1574 C C . SER B 2 7 ? -14.32167 -61.74056 -2.04727 1.000 47.88511 7 SER B C 1
ATOM 1575 O O . SER B 2 7 ? -14.53909 -60.73534 -1.36438 1.000 45.07060 7 SER B O 1
ATOM 1578 N N . GLY B 2 8 ? -15.24664 -62.32833 -2.80503 1.000 44.38272 8 GLY B N 1
ATOM 1579 C CA . GLY B 2 8 ? -16.62495 -61.88062 -2.83475 1.000 42.76985 8 GLY B CA 1
ATOM 1580 C C . GLY B 2 8 ? -17.05500 -61.18787 -4.10909 1.000 47.97437 8 GLY B C 1
ATOM 1581 O O . GLY B 2 8 ? -18.21086 -60.75612 -4.19281 1.000 61.14142 8 GLY B O 1
ATOM 1582 N N . GLY B 2 9 ? -16.17704 -61.05783 -5.09851 1.000 49.46005 9 GLY B N 1
ATOM 1583 C CA . GLY B 2 9 ? -16.56008 -60.44507 -6.35307 1.000 50.19815 9 GLY B CA 1
ATOM 1584 C C . GLY B 2 9 ? -17.49161 -61.32888 -7.16270 1.000 59.06328 9 GLY B C 1
ATOM 1585 O O . GLY B 2 9 ? -17.77102 -62.47993 -6.82302 1.000 62.20214 9 GLY B O 1
ATOM 1586 N N . GLY B 2 10 ? -17.98858 -60.77092 -8.25779 1.000 50.25715 10 GLY B N 1
ATOM 1587 C CA . GLY B 2 10 ? -18.83813 -61.52733 -9.15248 1.000 46.91554 10 GLY B CA 1
ATOM 1588 C C . GLY B 2 10 ? -19.68560 -60.61624 -10.02079 1.000 46.68943 10 GLY B C 1
ATOM 1589 O O . GLY B 2 10 ? -19.45735 -59.40986 -10.10527 1.000 40.44163 10 GLY B O 1
ATOM 1590 N N . LEU B 2 11 ? -20.66801 -61.23822 -10.66899 1.000 42.54991 11 LEU B N 1
ATOM 1591 C CA . LEU B 2 11 ? -21.60942 -60.56348 -11.55221 1.000 42.31440 11 LEU B CA 1
ATOM 1592 C C . LEU B 2 11 ? -22.88989 -60.24608 -10.78962 1.000 44.37978 11 LEU B C 1
ATOM 1593 O O . LEU B 2 11 ? -23.37529 -61.06670 -10.00554 1.000 47.08975 11 LEU B O 1
ATOM 1598 N N A VAL B 2 12 ? -23.44428 -59.05715 -11.02296 0.709 50.79755 12 VAL B N 1
ATOM 1599 N N B VAL B 2 12 ? -23.41914 -59.04107 -11.01933 0.291 44.43012 12 VAL B N 1
ATOM 1600 C CA A VAL B 2 12 ? -24.64303 -58.63278 -10.30934 0.709 47.30391 12 VAL B CA 1
ATOM 1601 C CA B VAL B 2 12 ? -24.58028 -58.51355 -10.31110 0.291 40.99335 12 VAL B CA 1
ATOM 1602 C C A VAL B 2 12 ? -25.38663 -57.60537 -11.15300 0.709 43.85227 12 VAL B C 1
ATOM 1603 C C B VAL B 2 12 ? -25.40166 -57.68280 -11.28920 0.291 47.24366 12 VAL B C 1
ATOM 1604 O O A VAL B 2 12 ? -24.78070 -56.81076 -11.87586 0.709 45.13394 12 VAL B O 1
ATOM 1605 O O B VAL B 2 12 ? -24.86529 -57.09894 -12.23568 0.291 45.11582 12 VAL 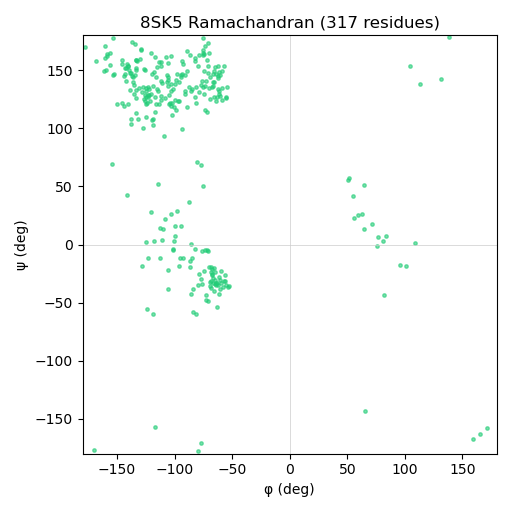B O 1
ATOM 1612 N N . GLN B 2 13 ? -26.71506 -57.64268 -11.06952 1.000 47.06328 13 GLN B N 1
ATOM 1613 C CA . GLN B 2 13 ? -27.55797 -56.70719 -11.80343 1.000 45.89217 13 GLN B CA 1
ATOM 1614 C C . GLN B 2 13 ? -27.47421 -55.31246 -11.19267 1.000 44.48918 13 GLN B C 1
ATOM 1615 O O . GLN B 2 13 ? -27.27200 -55.14977 -9.98598 1.000 45.25447 13 GLN B O 1
ATOM 1621 N N . ALA B 2 14 ? -27.65360 -54.30149 -12.04154 1.000 42.70965 14 ALA B N 1
ATOM 1622 C CA . ALA B 2 14 ? -27.73203 -52.92431 -11.57155 1.000 38.24205 14 ALA B CA 1
ATOM 1623 C C . ALA B 2 14 ? -28.82716 -52.78434 -10.52335 1.000 36.71264 14 ALA B C 1
ATOM 1624 O O . ALA B 2 14 ? -29.97583 -53.17501 -10.74899 1.000 45.69692 14 ALA B O 1
ATOM 1626 N N . GLY B 2 15 ? -28.45963 -52.22973 -9.37003 1.000 40.22907 15 GLY B N 1
ATOM 1627 C CA . GLY B 2 15 ? -29.33542 -52.13968 -8.22710 1.000 37.59838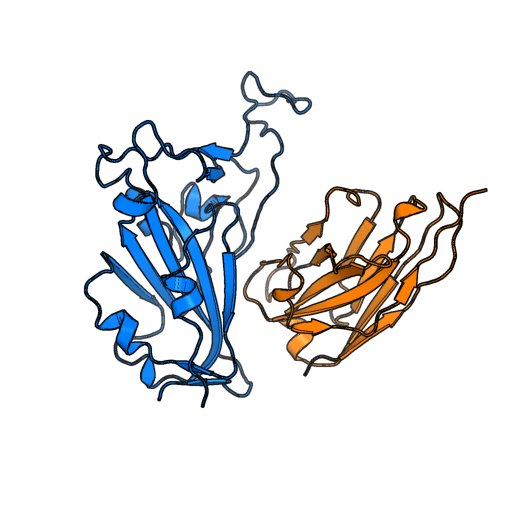 15 GLY B CA 1
ATOM 1628 C C . GLY B 2 15 ? -29.07561 -53.17934 -7.15549 1.000 37.54754 15 GLY B C 1
ATOM 1629 O O . GLY B 2 15 ? -29.50799 -52.99119 -6.01254 1.000 40.61931 15 GLY B O 1
ATOM 1630 N N . GLY B 2 16 ? -28.37570 -54.26058 -7.49113 1.000 38.82870 16 GLY B N 1
ATOM 1631 C CA . GLY B 2 16 ? -28.10466 -55.32860 -6.55354 1.000 41.31898 16 GLY B CA 1
ATOM 1632 C C . GLY B 2 16 ? -27.00711 -54.97730 -5.56570 1.000 41.72978 16 GLY B C 1
ATOM 1633 O O . GLY B 2 16 ? -26.54002 -53.84098 -5.47284 1.000 38.35211 16 GLY B O 1
ATOM 1634 N N . SER B 2 17 ? -26.58390 -55.99410 -4.81608 1.000 42.39247 17 SER B N 1
ATOM 1635 C CA . SER B 2 17 ? -25.64592 -55.80632 -3.72056 1.000 39.72847 17 SER B CA 1
ATOM 1636 C C . SER B 2 17 ? -24.53665 -56.84889 -3.77094 1.000 40.13453 17 SER B C 1
ATOM 1637 O O . SER B 2 17 ? -24.67657 -57.91986 -4.36789 1.000 43.45196 17 SER B O 1
ATOM 1640 N N . LEU B 2 18 ? -23.42893 -56.50991 -3.11447 1.000 42.96957 18 LEU B N 1
ATOM 1641 C CA . LEU B 2 18 ? -22.22607 -57.32737 -3.07519 1.000 40.09203 18 LEU B CA 1
ATOM 1642 C C . LEU B 2 18 ? -21.45698 -56.98262 -1.80969 1.000 39.56726 18 LEU B C 1
ATOM 1643 O O . LEU B 2 18 ? -21.45413 -55.82942 -1.37197 1.000 42.56495 18 LEU B O 1
ATOM 1648 N N A ARG B 2 19 ? -20.79686 -57.98606 -1.23341 0.508 41.99908 19 ARG B N 1
ATOM 1649 N N B ARG B 2 19 ? -20.82212 -57.98868 -1.21354 0.492 40.02200 19 ARG B N 1
ATOM 1650 C CA A ARG B 2 19 ? -20.00537 -57.81165 -0.01833 0.508 41.70614 19 ARG B CA 1
ATOM 1651 C CA B ARG B 2 19 ? -19.99791 -57.78790 -0.02836 0.492 50.45646 19 ARG B CA 1
ATOM 1652 C C A ARG B 2 19 ? -18.63073 -58.42688 -0.24096 0.508 42.39700 19 ARG B C 1
ATOM 1653 C C B ARG B 2 19 ? -18.63605 -58.41629 -0.26762 0.492 46.80387 19 ARG B C 1
ATOM 1654 O O A ARG B 2 19 ? -18.50998 -59.64778 -0.38651 0.508 44.38929 19 ARG B O 1
ATOM 1655 O O B ARG B 2 19 ? -18.53335 -59.63345 -0.45353 0.492 49.27582 19 ARG B O 1
ATOM 1670 N N . LEU B 2 20 ? -17.59991 -57.58653 -0.26412 1.000 40.20029 20 LEU B N 1
ATOM 1671 C CA . LEU B 2 20 ? -16.22806 -58.03350 -0.44144 1.000 41.13378 20 LEU B CA 1
ATOM 1672 C C . LEU B 2 20 ? -15.56571 -58.20858 0.91708 1.000 43.02672 20 LEU B C 1
ATOM 1673 O O . LEU B 2 20 ? -15.81512 -57.43455 1.84528 1.000 43.32582 20 LEU B O 1
ATOM 1678 N N . SER B 2 21 ? -14.72458 -59.23116 1.02752 1.000 45.72578 21 SER B N 1
ATOM 1679 C CA . SER B 2 21 ? -13.91678 -59.46306 2.21319 1.000 47.81210 21 SER B CA 1
ATOM 1680 C C . SER B 2 21 ? -12.44349 -59.42162 1.83650 1.000 46.55485 21 SER B C 1
ATOM 1681 O O . SER B 2 21 ? -12.05981 -59.80366 0.72759 1.000 49.99988 21 SER B O 1
ATOM 1684 N N . CYS B 2 22 ? -11.62073 -58.94343 2.76660 1.000 41.01643 22 CYS B N 1
ATOM 1685 C CA . CYS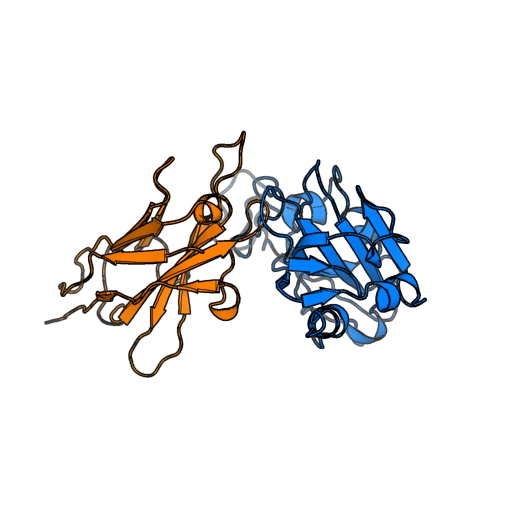 B 2 22 ? -10.17067 -58.97888 2.61357 1.000 48.90312 22 CYS B CA 1
ATOM 1686 C C . CYS B 2 22 ? -9.55293 -59.31604 3.95900 1.000 49.45645 22 CYS B C 1
ATOM 1687 O O . CYS B 2 22 ? -9.76151 -58.59209 4.93711 1.000 46.30445 22 CYS B O 1
ATOM 1690 N N . SER B 2 23 ? -8.79631 -60.40790 4.00391 1.000 51.32709 23 SER B N 1
ATOM 1691 C CA . SER B 2 23 ? -8.10656 -60.84670 5.20712 1.000 46.25780 23 SER B CA 1
ATOM 1692 C C . SER B 2 23 ? -6.61796 -60.55175 5.08311 1.000 51.22388 23 SER B C 1
ATOM 1693 O O . SER B 2 23 ? -6.03213 -60.70211 4.00586 1.000 54.56802 23 SER B O 1
ATOM 1696 N N . ALA B 2 24 ? -6.01039 -60.13354 6.19121 1.000 55.67427 24 ALA B N 1
ATOM 1697 C CA . ALA B 2 24 ? -4.61456 -59.71367 6.21959 1.000 54.61979 24 ALA B CA 1
ATOM 1698 C C . ALA B 2 24 ? -3.82002 -60.66037 7.10633 1.000 56.96277 24 ALA B C 1
ATOM 1699 O O . ALA B 2 24 ? -4.11838 -60.79646 8.29783 1.000 62.04804 24 ALA B O 1
ATOM 1701 N N . SER B 2 25 ? -2.80898 -61.30425 6.52830 1.000 55.82260 25 SER B N 1
ATOM 1702 C CA . SER B 2 25 ? -1.91458 -62.18925 7.26397 1.000 56.43916 25 SER B CA 1
ATOM 1703 C C . SER B 2 25 ? -0.65609 -61.41963 7.64560 1.000 70.35789 25 SER B C 1
ATOM 1704 O O . SER B 2 25 ? 0.02841 -60.86730 6.77641 1.000 70.14475 25 SER B O 1
ATOM 1707 N N . GLY B 2 26 ? -0.35746 -61.38592 8.94156 1.000 75.46743 26 GLY B N 1
ATOM 1708 C CA . GLY B 2 26 ? 0.79951 -60.66938 9.43884 1.000 61.26976 26 GLY B CA 1
ATOM 1709 C C . GLY B 2 26 ? 0.47027 -59.76909 10.61119 1.000 63.62007 26 GLY B C 1
ATOM 1710 O O . GLY B 2 26 ? -0.60468 -59.16216 10.65302 1.000 73.51170 26 GLY B O 1
ATOM 1711 N N . GLY B 2 27 ? 1.38642 -59.68078 11.57801 1.000 62.95971 27 GLY B N 1
ATOM 1712 C CA . GLY B 2 27 ? 1.18232 -58.80093 12.71533 1.000 62.02822 27 GLY B CA 1
ATOM 1713 C C . GLY B 2 27 ? 1.21047 -57.32946 12.36332 1.000 62.42576 27 GLY B C 1
ATOM 1714 O O . GLY B 2 27 ? 0.60370 -56.52052 13.07358 1.000 62.29345 27 GLY B O 1
ATOM 1715 N N . THR B 2 28 ? 1.90024 -56.96696 11.27873 1.000 55.56843 28 THR B N 1
ATOM 1716 C CA . THR B 2 28 ? 1.93895 -55.58199 10.82357 1.000 54.42506 28 THR B CA 1
ATOM 1717 C C . THR B 2 28 ? 0.54758 -55.05201 10.48706 1.000 56.23171 28 THR B C 1
ATOM 1718 O O . THR B 2 28 ? 0.32944 -53.83540 10.52474 1.000 49.27117 28 THR B O 1
ATOM 1722 N N . ALA B 2 29 ? -0.40517 -55.94262 10.19545 1.000 54.51544 29 ALA B N 1
ATOM 1723 C CA . ALA B 2 29 ? -1.73711 -55.51458 9.78005 1.000 51.17866 29 ALA B CA 1
ATOM 1724 C C . ALA B 2 29 ? -2.45940 -54.72488 10.86613 1.000 51.94173 29 ALA B C 1
ATOM 1725 O O . ALA B 2 29 ? -3.23817 -53.81680 10.55300 1.000 43.62748 29 ALA B O 1
ATOM 1727 N N . SER B 2 30 ? -2.22140 -55.04931 12.14058 1.000 50.40105 30 SER B N 1
ATOM 1728 C CA . SER B 2 30 ? -2.96111 -54.39757 13.21948 1.000 48.09506 30 SER B CA 1
ATOM 1729 C C . SER B 2 30 ? -2.59740 -52.92404 13.35616 1.000 45.10662 30 SER B C 1
ATOM 1730 O O . SER B 2 30 ? -3.44282 -52.11404 13.75407 1.000 43.87659 30 SER B O 1
ATOM 1733 N N . ARG B 2 31 ? -1.35523 -52.55762 13.04114 1.000 40.51116 31 ARG B N 1
ATOM 1734 C CA . ARG B 2 31 ? -0.91257 -51.16978 13.07219 1.000 39.00849 31 ARG B CA 1
ATOM 1735 C C . ARG B 2 31 ? -0.95388 -50.52368 11.69193 1.000 40.04140 31 ARG B C 1
ATOM 1736 O O . ARG B 2 31 ? -0.17868 -49.60330 11.40974 1.000 37.86433 31 ARG B O 1
ATOM 1744 N N . SER B 2 32 ? -1.85196 -50.98635 10.82714 1.000 38.86407 32 SER B N 1
ATOM 1745 C CA . SER B 2 32 ? -1.95141 -50.50483 9.45795 1.000 35.78725 32 SER B CA 1
ATOM 1746 C C . SER B 2 32 ? -3.36513 -50.01845 9.18517 1.000 36.89606 32 SER B C 1
ATOM 1747 O O . SER B 2 32 ? -4.33776 -50.69009 9.54558 1.000 36.89612 32 SER B O 1
ATOM 1750 N N . ALA B 2 33 ? -3.47589 -48.85217 8.55656 1.000 35.00998 33 ALA B N 1
ATOM 1751 C CA . ALA B 2 33 ? -4.73072 -48.49060 7.92063 1.000 32.96062 33 ALA B CA 1
ATOM 1752 C C . ALA B 2 33 ? -4.99399 -49.44491 6.76352 1.000 37.30324 33 ALA B C 1
ATOM 1753 O O . ALA B 2 33 ? -4.06749 -49.96409 6.13565 1.000 37.92348 33 ALA B O 1
ATOM 1755 N N . MET B 2 34 ? -6.26923 -49.69724 6.49555 1.000 32.81721 34 MET B N 1
ATOM 1756 C CA . MET B 2 34 ? -6.66049 -50.59583 5.42292 1.000 32.13864 34 MET B CA 1
ATOM 1757 C C . MET B 2 34 ? -7.77444 -49.95517 4.61286 1.000 37.01536 34 MET B C 1
ATOM 1758 O O . MET B 2 34 ? -8.61555 -49.22897 5.14909 1.000 38.83169 34 MET B O 1
ATOM 1763 N N . GLY B 2 35 ? -7.77105 -50.22658 3.31064 1.000 32.02391 35 GLY B N 1
ATOM 1764 C CA . GLY B 2 35 ? -8.71299 -49.57843 2.42726 1.000 34.69097 35 GLY B CA 1
ATOM 1765 C C . GLY B 2 35 ? -9.01917 -50.40465 1.19829 1.000 35.92923 35 GLY B C 1
ATOM 1766 O O . GLY B 2 35 ? -8.46660 -51.48638 0.98701 1.000 35.85067 35 GLY B O 1
ATOM 1767 N N . TRP B 2 36 ? -9.92344 -49.86825 0.38403 1.000 33.03806 36 TRP B N 1
ATOM 1768 C CA . TRP B 2 36 ? -10.35032 -50.48333 -0.86252 1.000 29.67297 36 TRP B CA 1
ATOM 1769 C C . TRP B 2 36 ? -10.08908 -49.51698 -2.00591 1.000 31.33151 36 TRP B C 1
ATOM 1770 O O . TRP B 2 36 ? -10.40531 -48.32717 -1.90439 1.000 32.24795 36 TRP B O 1
ATOM 1781 N N . PHE B 2 37 ? -9.50501 -50.02719 -3.08093 1.000 30.11650 37 PHE B N 1
ATOM 1782 C CA . PHE B 2 37 ? -9.36432 -49.29866 -4.32893 1.000 28.25956 37 PHE B CA 1
ATOM 1783 C C . PHE B 2 37 ? -10.07410 -50.08381 -5.42220 1.000 32.71938 37 PHE B C 1
ATOM 1784 O O . PHE B 2 37 ? -10.41130 -51.25826 -5.25418 1.000 30.46453 37 PHE B O 1
ATOM 1792 N N . ARG B 2 38 ? -10.31569 -49.42692 -6.55104 1.000 29.93064 38 ARG B N 1
ATOM 1793 C CA . ARG B 2 38 ? -10.84883 -50.12233 -7.71011 1.000 31.89475 38 ARG B CA 1
ATOM 1794 C C . ARG B 2 38 ? -10.17906 -49.58655 -8.96409 1.000 34.57402 38 ARG B C 1
ATOM 1795 O O . ARG B 2 38 ? -9.71670 -48.44314 -9.00256 1.000 33.91589 38 ARG B O 1
ATOM 1803 N N . GLN B 2 39 ? -10.12522 -50.43355 -9.98873 1.000 36.27907 39 GLN B N 1
ATOM 1804 C CA . GLN B 2 39 ? -9.49217 -50.08393 -11.25571 1.000 40.85483 39 GLN B CA 1
ATOM 1805 C C . GLN B 2 39 ? -10.36615 -50.60029 -12.38835 1.000 41.76336 39 GLN B C 1
ATOM 1806 O O . GLN B 2 39 ? -10.45035 -51.81227 -12.61198 1.000 38.26798 39 GLN B O 1
ATOM 1812 N N . ALA B 2 40 ? -11.02775 -49.68229 -13.08092 1.000 47.94380 40 ALA B N 1
ATOM 1813 C CA . ALA B 2 40 ? -11.77961 -49.99732 -14.27981 1.000 41.44455 40 ALA B CA 1
ATOM 1814 C C . ALA B 2 40 ? -10.81574 -50.21628 -15.44348 1.000 56.79190 40 ALA B C 1
ATOM 1815 O O . ALA B 2 40 ? -9.64317 -49.84083 -15.36301 1.000 51.79258 40 ALA B O 1
ATOM 1817 N N . PRO B 2 41 ? -11.27111 -50.83705 -16.53291 1.000 65.87362 41 PRO B N 1
ATOM 1818 C CA . PRO B 2 41 ? -10.36551 -51.06473 -17.66648 1.000 62.52139 41 PRO B CA 1
ATOM 1819 C C . PRO B 2 41 ? -9.85942 -49.75492 -18.25431 1.000 59.46066 41 PRO B C 1
ATOM 1820 O O . PRO B 2 41 ? -10.62394 -48.81308 -18.47613 1.000 52.70431 41 PRO B O 1
ATOM 1824 N N . GLY B 2 42 ? -8.55126 -49.70224 -18.49511 1.000 53.09054 42 GLY B N 1
ATOM 1825 C CA . GLY B 2 42 ? -7.94506 -48.53110 -19.09205 1.000 55.83012 42 GLY B CA 1
ATOM 1826 C C . GLY B 2 42 ? -7.86094 -47.31998 -18.19413 1.000 59.39939 42 GLY B C 1
ATOM 1827 O O . GLY B 2 42 ? -7.67785 -46.20702 -18.69190 1.000 61.37309 42 GLY B O 1
ATOM 1828 N N . LYS B 2 43 ? -7.98769 -47.49874 -16.88150 1.000 53.83309 43 LYS B N 1
ATOM 1829 C CA . LYS B 2 43 ? -7.91655 -46.39489 -15.93719 1.000 50.00252 43 LYS B CA 1
ATOM 1830 C C . LYS B 2 43 ? -6.94162 -46.73128 -14.81899 1.000 45.38150 43 LYS B C 1
ATOM 1831 O O . LYS B 2 43 ? -6.62484 -47.89601 -14.56769 1.000 49.74877 43 LYS B O 1
ATOM 1837 N N . GLU B 2 44 ? -6.46331 -45.68948 -14.14984 1.000 47.48016 44 GLU B N 1
ATOM 1838 C CA . GLU B 2 44 ? -5.57993 -45.88207 -13.01468 1.000 43.84070 44 GLU B CA 1
ATOM 1839 C C . GLU B 2 44 ? -6.38024 -46.27702 -11.77791 1.000 45.04794 44 GLU B C 1
ATOM 1840 O O . GLU B 2 44 ? -7.60043 -46.10654 -11.71142 1.000 44.77592 44 GLU B O 1
ATOM 1846 N N . ARG B 2 45 ? -5.66931 -46.81785 -10.79254 1.000 43.05648 45 ARG B N 1
ATOM 1847 C CA . ARG B 2 45 ? -6.29344 -47.23221 -9.54372 1.000 39.84631 45 ARG B CA 1
ATOM 1848 C C . ARG B 2 45 ? -6.78283 -46.00952 -8.77768 1.000 38.56554 45 ARG B C 1
ATOM 1849 O O . ARG B 2 45 ? -6.06911 -45.00758 -8.67093 1.000 41.64263 45 ARG B O 1
ATOM 1857 N N . GLU B 2 46 ? -8.00315 -46.08330 -8.24808 1.000 37.19333 46 GLU B N 1
ATOM 1858 C CA . GLU B 2 46 ? -8.59561 -44.95308 -7.54891 1.000 35.97662 46 GLU B CA 1
ATOM 1859 C C . GLU B 2 46 ? -9.22705 -45.39892 -6.23621 1.000 34.97569 46 GLU B C 1
ATOM 1860 O O . GLU B 2 46 ? -9.69806 -46.53169 -6.09765 1.000 34.08110 46 GLU B O 1
ATOM 1866 N N . PHE B 2 47 ? -9.23045 -44.47387 -5.27917 1.000 33.39889 47 PHE B N 1
ATOM 1867 C CA . PHE B 2 47 ? -9.65474 -44.75193 -3.91339 1.000 31.95649 47 PHE B CA 1
ATOM 1868 C C . PHE B 2 47 ? -11.15515 -45.01094 -3.84229 1.000 31.82219 47 PHE B C 1
ATOM 1869 O O . PHE B 2 47 ? -11.94426 -44.39402 -4.56314 1.000 35.14666 47 PHE B O 1
ATOM 1877 N N . VAL B 2 48 ? -11.54683 -45.93540 -2.96455 1.000 30.09140 48 VAL B N 1
ATOM 1878 C CA . VAL B 2 48 ? -12.95596 -46.24325 -2.74101 1.000 29.07780 48 VAL B CA 1
ATOM 1879 C C . VAL B 2 48 ? -13.31068 -45.95643 -1.28767 1.000 29.84331 48 VAL B C 1
ATOM 1880 O O . VAL B 2 48 ? -14.18573 -45.13123 -1.00237 1.000 28.43687 48 VAL B O 1
ATOM 1884 N N . ALA B 2 49 ? -12.63602 -46.63388 -0.36120 1.000 31.84868 49 ALA B N 1
ATOM 1885 C CA . ALA B 2 49 ? -12.90004 -46.45038 1.05851 1.000 28.12237 49 ALA B CA 1
ATOM 1886 C C . ALA B 2 49 ? -11.66810 -46.85604 1.85256 1.000 29.61028 49 ALA B C 1
ATOM 1887 O O . ALA B 2 49 ? -10.85640 -47.66208 1.39328 1.000 30.92227 49 ALA B O 1
ATOM 1889 N N . GLY B 2 50 ? -11.53896 -46.27900 3.04677 1.000 30.74178 50 GLY B N 1
ATOM 1890 C CA . GLY B 2 50 ? -10.43421 -46.59628 3.92593 1.000 30.37774 50 GLY B CA 1
ATOM 1891 C C . GLY B 2 50 ? -10.87779 -46.53611 5.37432 1.000 33.61018 50 GLY B C 1
ATOM 1892 O O . GLY B 2 50 ? -11.87861 -45.90200 5.71477 1.000 30.94371 50 GLY B O 1
ATOM 1893 N N . ILE B 2 51 ? -10.11152 -47.21286 6.22535 1.000 30.79338 51 ILE B N 1
ATOM 1894 C CA . ILE B 2 51 ? -10.43239 -47.32628 7.64334 1.000 33.04331 51 ILE B CA 1
ATOM 1895 C C . ILE B 2 51 ? -9.13259 -47.30044 8.43817 1.000 31.60724 51 ILE B C 1
ATOM 1896 O O . ILE B 2 51 ? -8.10331 -47.81034 7.98303 1.000 32.62348 51 ILE B O 1
ATOM 1901 N N . SER B 2 52 ? -9.17654 -46.69033 9.62142 1.000 32.20060 52 SER B N 1
ATOM 1902 C CA . SER B 2 52 ? -7.96940 -46.45250 10.39770 1.000 32.99088 52 SER B CA 1
ATOM 1903 C C . SER B 2 52 ? -7.48105 -47.74026 11.05811 1.000 35.09040 52 SER B C 1
AT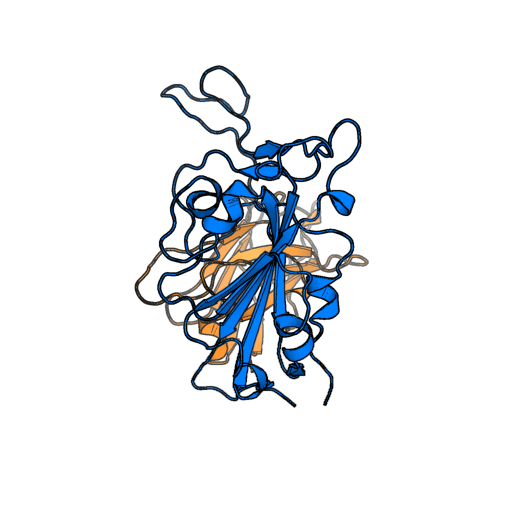OM 1904 O O . SER B 2 52 ? -8.18385 -48.75233 11.11826 1.000 36.47748 52 SER B O 1
ATOM 1907 N N . ARG B 2 53 ? -6.25150 -47.68496 11.56451 1.000 37.33308 53 ARG B N 1
ATOM 1908 C CA . ARG B 2 53 ? -5.63851 -48.83099 12.21517 1.000 37.37637 53 ARG B CA 1
ATOM 1909 C C . ARG B 2 53 ? -6.26082 -49.07333 13.58941 1.000 40.41542 53 ARG B C 1
ATOM 1910 O O . ARG B 2 53 ? -7.03599 -48.26552 14.10922 1.000 46.10657 53 ARG B O 1
ATOM 1918 N N . ARG B 2 54 ? -5.90222 -50.21067 14.18183 1.000 49.79263 54 ARG B N 1
ATOM 1919 C CA . ARG B 2 54 ? -6.28340 -50.49043 15.55918 1.000 55.84483 54 ARG B CA 1
ATOM 1920 C C . ARG B 2 54 ? -5.43559 -49.65144 16.50584 1.000 46.56279 54 ARG B C 1
ATOM 1921 O O . ARG B 2 54 ? -4.20541 -49.62902 16.39976 1.000 45.93762 54 ARG B O 1
ATOM 1923 N N . ASN B 2 55 ? -6.09329 -48.95554 17.42967 1.000 51.56744 55 ASN B N 1
ATOM 1924 C CA . ASN B 2 55 ? -5.41939 -48.07824 18.37885 1.000 50.59793 55 ASN B CA 1
ATOM 1925 C C . ASN B 2 55 ? -5.79561 -48.49095 19.79388 1.000 54.78832 55 ASN B C 1
ATOM 1926 O O . ASN B 2 55 ? -6.97912 -48.49406 20.15113 1.000 58.15091 55 ASN B O 1
ATOM 1931 N N . SER B 2 56 ? -4.78447 -48.82901 20.59143 1.000 55.62308 56 SER B N 1
ATOM 1932 C CA . SER B 2 56 ? -5.00473 -49.36462 21.92779 1.000 73.83013 56 SER B CA 1
ATOM 1933 C C . SER B 2 56 ? -5.65120 -48.32909 22.83834 1.000 81.21305 56 SER B C 1
ATOM 1934 O O . SER B 2 56 ? -5.30248 -47.14553 22.81056 1.000 80.94397 56 SER B O 1
ATOM 1937 N N . GLY B 2 57 ? -6.59590 -48.78670 23.65665 1.000 76.21489 57 GLY B N 1
ATOM 1938 C CA . GLY B 2 57 ? -7.25749 -47.92883 24.61371 1.000 71.05691 57 GLY B CA 1
ATOM 1939 C C . GLY B 2 57 ? -8.38298 -47.08348 24.06232 1.000 69.40711 57 GLY B C 1
ATOM 1940 O O . GLY B 2 57 ? -8.95767 -46.28607 24.81463 1.000 80.29089 57 GLY B O 1
ATOM 1941 N N . SER B 2 58 ? -8.71942 -47.22164 22.78137 1.000 66.51602 58 SER B N 1
ATOM 1942 C CA . SER B 2 58 ? -9.81856 -46.47173 22.19249 1.000 64.27095 58 SER B CA 1
ATOM 1943 C C . SER B 2 58 ? -10.62410 -47.37967 21.27645 1.000 64.84187 58 SER B C 1
ATOM 1944 O O . SER B 2 58 ? -10.08688 -48.29734 20.64991 1.000 66.23753 58 SER B O 1
ATOM 1947 N N . THR B 2 59 ? -11.92614 -47.11561 21.21719 1.000 59.01215 59 THR B N 1
ATOM 1948 C CA . THR B 2 59 ? -12.82758 -47.77875 20.28804 1.000 54.47200 59 THR B CA 1
ATOM 1949 C C . THR B 2 59 ? -13.15525 -46.91003 19.08378 1.000 50.89772 59 THR B C 1
ATOM 1950 O O . THR B 2 59 ? -13.85245 -47.36892 18.17304 1.000 53.29572 59 THR B O 1
ATOM 1954 N N . TYR B 2 60 ? -12.66863 -45.67202 19.06001 1.000 58.87926 60 TYR B N 1
ATOM 1955 C CA . TYR B 2 60 ? -12.97081 -44.76774 17.96196 1.000 51.91154 60 TYR B CA 1
ATOM 1956 C C . TYR B 2 60 ? -12.33155 -45.25859 16.67119 1.000 42.47347 60 TYR B C 1
ATOM 1957 O O . TYR B 2 60 ? -11.17159 -45.68066 16.65074 1.000 48.88667 60 TYR B O 1
ATOM 1966 N N . VAL B 2 61 ? -13.09983 -45.19795 15.58801 1.000 41.87489 61 VAL B N 1
ATOM 1967 C CA . VAL B 2 61 ? -12.65415 -45.64235 14.27555 1.000 38.34032 61 VAL B CA 1
ATOM 1968 C C . VAL B 2 61 ? -12.87183 -44.51074 13.28350 1.000 38.92713 61 VAL B C 1
ATOM 1969 O O . VAL B 2 61 ? -13.98705 -43.99202 13.16030 1.000 42.34658 61 VAL B O 1
ATOM 1973 N N . ALA B 2 62 ? -11.80935 -44.12675 12.58582 1.000 36.09297 62 ALA B N 1
ATOM 1974 C CA . ALA B 2 62 ? -11.88923 -43.15437 11.50826 1.000 35.45974 62 ALA B CA 1
ATOM 1975 C C . ALA B 2 62 ? -11.98568 -43.88384 10.17635 1.000 32.93303 62 ALA B C 1
ATOM 1976 O O . ALA B 2 62 ? -11.32450 -44.90535 9.96756 1.000 34.19789 62 ALA B O 1
ATOM 1978 N N . ASP B 2 63 ? -12.82426 -43.36594 9.28369 1.000 33.04076 63 ASP B N 1
ATOM 1979 C CA . ASP B 2 63 ? -12.93430 -43.89213 7.93349 1.000 31.74983 63 ASP B CA 1
ATOM 1980 C C . ASP B 2 63 ? -12.93933 -42.74147 6.93630 1.000 32.18008 63 ASP B C 1
ATOM 1981 O O . ASP B 2 63 ? -12.98651 -41.56389 7.30294 1.000 35.21195 63 ASP B O 1
ATOM 1986 N N . SER B 2 64 ? -12.88541 -43.10499 5.65859 1.000 31.29374 64 SER B N 1
ATOM 1987 C CA . SER B 2 64 ? -12.85379 -42.14181 4.57133 1.000 30.24255 64 SER B CA 1
ATOM 1988 C C . SER B 2 64 ? -13.45367 -42.80511 3.34182 1.000 29.29464 64 SER B C 1
ATOM 1989 O O . SER B 2 64 ? -13.32175 -44.01671 3.15271 1.000 32.64524 64 SER B O 1
ATOM 1992 N N . TYR B 2 65 ? -14.12198 -42.00825 2.51085 1.000 32.81598 65 TYR B N 1
ATOM 1993 C CA . TYR B 2 65 ? -14.84290 -42.54888 1.36924 1.000 29.03690 65 TYR B CA 1
ATOM 1994 C C . TYR B 2 65 ? -14.63623 -41.68491 0.13705 1.000 29.45120 65 TYR B C 1
ATOM 1995 O O . TYR B 2 65 ? -14.49490 -40.46237 0.22611 1.000 32.84701 65 TYR B O 1
ATOM 2004 N N . GLU B 2 66 ? -14.62962 -42.34365 -1.01833 1.000 31.09428 66 GLU B N 1
ATOM 2005 C CA . GLU B 2 66 ? -14.82055 -41.64350 -2.27804 1.000 28.75333 66 GLU B CA 1
ATOM 2006 C C . GLU B 2 66 ? -16.26525 -41.16375 -2.35708 1.000 33.96760 66 GLU B C 1
ATOM 2007 O O . GLU B 2 66 ? -17.19507 -41.91151 -2.03969 1.000 32.63794 66 GLU B O 1
ATOM 2013 N N . ASP B 2 67 ? -16.45132 -39.90933 -2.77302 1.000 34.52172 67 ASP B N 1
ATOM 2014 C CA . ASP B 2 67 ? -17.76156 -39.27340 -2.66154 1.000 40.00489 67 ASP B CA 1
ATOM 2015 C C . ASP B 2 67 ? -18.82798 -40.01880 -3.45487 1.000 39.34288 67 ASP B C 1
ATOM 2016 O O . ASP B 2 67 ? -19.97487 -40.13431 -3.00689 1.000 41.01031 67 ASP B O 1
ATOM 2021 N N . SER B 2 68 ? -18.47509 -40.53250 -4.63305 1.000 38.36533 68 SER B N 1
ATOM 2022 C CA . SER B 2 68 ? -19.47524 -41.16983 -5.48262 1.000 35.40339 68 SER B CA 1
ATOM 2023 C C . SER B 2 68 ? -19.95230 -42.51532 -4.94792 1.000 37.82635 68 SER B C 1
ATOM 2024 O O . SER B 2 68 ? -20.86474 -43.09902 -5.54305 1.000 38.70255 68 SER B O 1
ATOM 2027 N N . VAL B 2 69 ? -19.37895 -43.02360 -3.85717 1.000 34.89311 69 VAL B N 1
ATOM 2028 C CA . VAL B 2 69 ? -19.84665 -44.25592 -3.23564 1.000 33.06010 69 VAL B CA 1
ATOM 2029 C C . VAL B 2 69 ? -20.33787 -44.04395 -1.81287 1.000 32.10922 69 VAL B C 1
ATOM 2030 O O . VAL B 2 69 ? -20.70047 -45.01926 -1.14628 1.000 32.70002 69 VAL B O 1
ATOM 2034 N N . LYS B 2 70 ? -20.35639 -42.80193 -1.32493 1.000 35.34122 70 LYS B N 1
ATOM 2035 C CA . LYS B 2 70 ? -20.89844 -42.51338 -0.00288 1.000 34.29444 70 LYS B CA 1
ATOM 2036 C C . LYS B 2 70 ? -22.32262 -43.03896 0.11460 1.000 33.04528 70 LYS B C 1
ATOM 2037 O O . LYS B 2 70 ? -23.13656 -42.87967 -0.79812 1.000 35.42036 70 LYS B O 1
ATOM 2043 N N . GLY B 2 71 ? -22.61856 -43.67551 1.24454 1.000 33.62266 71 GLY B N 1
ATOM 2044 C CA . GLY B 2 71 ? -23.95617 -44.17620 1.49447 1.000 31.47744 71 GLY B CA 1
ATOM 2045 C C . GLY B 2 71 ? -24.24383 -45.50986 0.83676 1.000 33.09130 71 GLY B C 1
ATOM 2046 O O . GLY B 2 71 ? -24.83863 -46.39735 1.45555 1.000 37.30837 71 GLY B O 1
ATOM 2047 N N . ARG B 2 72 ? -23.83668 -45.66166 -0.42568 1.000 34.16604 72 ARG B N 1
ATOM 2048 C CA . ARG B 2 72 ? -23.99942 -46.94613 -1.09797 1.000 33.92768 72 ARG B CA 1
ATOM 2049 C C . ARG B 2 72 ? -23.01342 -47.97426 -0.55927 1.000 33.01309 72 ARG B C 1
ATOM 2050 O O . ARG B 2 72 ? -23.38222 -49.12858 -0.31375 1.000 35.31338 72 ARG B O 1
ATOM 2058 N N . PHE B 2 73 ? -21.75980 -47.57393 -0.36601 1.000 36.26710 73 PHE B N 1
ATOM 2059 C CA . PHE B 2 73 ? -20.69958 -48.46912 0.07300 1.000 33.23036 73 PHE B CA 1
ATOM 2060 C C . PHE B 2 73 ? -20.36315 -48.19091 1.53224 1.000 34.53226 73 PHE B C 1
ATOM 2061 O O . PHE B 2 73 ? -20.40223 -47.04037 1.97859 1.000 34.62333 73 PHE B O 1
ATOM 2069 N N . THR B 2 74 ? -20.03135 -49.24725 2.27301 1.000 35.39799 74 THR B N 1
ATOM 2070 C CA . THR B 2 74 ? -19.61813 -49.12084 3.66556 1.000 35.81041 74 THR B CA 1
ATOM 2071 C C . THR B 2 74 ? -18.40195 -49.99827 3.90530 1.000 36.89544 74 THR B C 1
ATOM 2072 O O . THR B 2 74 ? -18.40991 -51.18202 3.55503 1.000 33.86379 74 THR B O 1
ATOM 2076 N N . ILE B 2 75 ? -17.36230 -49.41904 4.49570 1.000 36.13160 75 ILE B N 1
ATOM 2077 C CA . ILE B 2 75 ? -16.19046 -50.17281 4.92122 1.000 33.91678 75 ILE B CA 1
ATOM 2078 C C . ILE B 2 75 ? -16.31549 -50.45412 6.41083 1.000 34.26682 75 ILE B C 1
ATOM 2079 O O . ILE B 2 75 ? -16.81293 -49.61955 7.17887 1.000 40.71063 75 ILE B O 1
ATOM 2084 N N . SER B 2 76 ? -15.89116 -51.64782 6.81529 1.000 35.05436 76 SER B N 1
ATOM 2085 C CA . SER B 2 76 ? -15.89709 -52.04158 8.21390 1.000 36.89835 76 SER B CA 1
ATOM 2086 C C . SER B 2 76 ? -14.69247 -52.93356 8.46866 1.000 40.72959 76 SER B C 1
ATOM 2087 O O . SER B 2 76 ? -14.16624 -53.56782 7.55016 1.000 40.66961 76 SER B O 1
ATOM 2090 N N . ARG B 2 77 ? -14.25533 -52.96675 9.72377 1.000 40.27808 77 ARG B N 1
ATOM 2091 C CA . ARG B 2 77 ? -13.07952 -53.72022 10.13034 1.000 41.96876 77 ARG B CA 1
ATOM 2092 C C . ARG B 2 77 ? -13.46378 -54.67150 11.25281 1.000 50.29562 77 ARG B C 1
ATOM 2093 O O . ARG B 2 77 ? -14.12533 -54.26785 12.21320 1.000 47.16712 77 ARG B O 1
ATOM 2101 N N . ASP B 2 78 ? -13.05089 -55.92891 11.13153 1.000 57.35635 78 ASP B N 1
ATOM 2102 C CA . ASP B 2 78 ? -13.37988 -56.91529 12.14914 1.000 68.90554 78 ASP B CA 1
ATOM 2103 C C . ASP B 2 78 ? -12.51231 -56.73057 13.38633 1.000 78.57704 78 ASP B C 1
ATOM 2104 O O . ASP B 2 78 ? -11.31650 -56.43871 13.29495 1.000 69.93115 78 ASP B O 1
ATOM 2109 N N . ASN B 2 79 ? -13.12992 -56.91234 14.54994 1.000 74.68601 79 ASN B N 1
ATOM 2110 C CA . ASN B 2 79 ? -12.42789 -56.82507 15.82072 1.000 75.00040 79 ASN B CA 1
ATOM 2111 C C . ASN B 2 79 ? -11.55427 -58.05939 16.01617 1.000 86.42124 79 ASN B C 1
ATOM 2112 O O . ASN B 2 79 ? -12.06742 -59.17948 16.12074 1.000 83.22377 79 ASN B O 1
ATOM 2114 N N . ALA B 2 80 ? -10.23416 -57.84901 16.05739 1.000 87.60461 80 ALA B N 1
ATOM 2115 C CA . ALA B 2 80 ? -9.26242 -58.89005 16.39827 1.000 77.98460 80 ALA B CA 1
ATOM 2116 C C . ALA B 2 80 ? -9.26118 -60.04373 15.39837 1.000 73.18026 80 ALA B C 1
ATOM 2117 O O . ALA B 2 80 ? -8.88691 -61.16853 15.73710 1.000 74.99956 80 ALA B O 1
ATOM 2119 N N . LYS B 2 81 ? -9.66094 -59.77563 14.15452 1.000 70.71835 81 LYS B N 1
ATOM 2120 C CA . LYS B 2 81 ? -9.41936 -60.70752 13.06071 1.000 67.30799 81 LYS B CA 1
ATOM 2121 C C . LYS B 2 81 ? -8.63616 -60.07427 11.91051 1.000 70.12573 81 LYS B C 1
ATOM 2122 O O . LYS B 2 81 ? -8.14174 -60.81206 11.05186 1.000 79.57153 81 LYS B O 1
ATOM 2128 N N . ASN B 2 82 ? -8.46470 -58.74497 11.89356 1.000 58.14069 82 ASN B N 1
ATOM 2129 C CA . ASN B 2 82 ? -7.72771 -58.03655 10.83968 1.000 64.47226 82 ASN B CA 1
ATOM 2130 C C . ASN B 2 82 ? -8.28188 -58.35498 9.45462 1.000 65.60893 82 ASN B C 1
ATOM 2131 O O . ASN B 2 82 ? -7.54020 -58.54672 8.48841 1.000 58.64787 82 ASN B O 1
ATOM 2136 N N . THR B 2 83 ? -9.60427 -58.40376 9.36690 1.000 57.13458 83 THR B N 1
ATOM 2137 C CA . THR B 2 83 ? -10.31496 -58.55694 8.11038 1.000 53.41409 83 THR B CA 1
ATOM 2138 C C . THR B 2 83 ? -11.18336 -57.32449 7.90850 1.000 49.83600 83 THR B C 1
ATOM 2139 O O . THR B 2 83 ? -11.81401 -56.84174 8.85489 1.000 50.57363 83 THR B O 1
ATOM 2143 N N . ILE B 2 84 ? -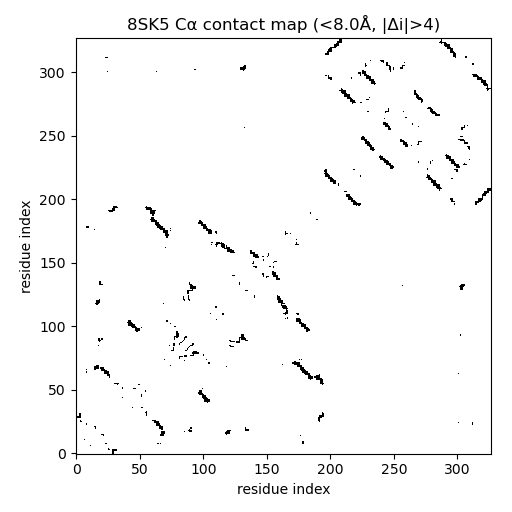11.19201 -56.79557 6.68839 1.000 48.12780 84 ILE B N 1
ATOM 2144 C CA . ILE B 2 84 ? -12.04187 -55.66045 6.36241 1.000 45.93270 84 ILE B CA 1
ATOM 2145 C C . ILE B 2 84 ? -13.07154 -56.10207 5.33685 1.000 45.24351 84 ILE B C 1
ATOM 2146 O O . ILE B 2 84 ? -12.84987 -57.03187 4.55427 1.000 45.40819 84 ILE B O 1
ATOM 2151 N N . TYR B 2 85 ? -14.21118 -55.42262 5.35478 1.000 43.31585 85 TYR B N 1
ATOM 2152 C CA . TYR B 2 85 ? -15.32417 -55.72463 4.47531 1.000 42.20112 85 TYR B CA 1
ATOM 2153 C C . TYR B 2 85 ? -15.73396 -54.45474 3.74755 1.000 41.13646 85 TYR B C 1
ATOM 2154 O O . TYR B 2 85 ? -15.55594 -53.34468 4.25606 1.000 41.51823 85 TYR B O 1
ATOM 2163 N N . LEU B 2 86 ? -16.26900 -54.62620 2.54241 1.000 38.84142 86 LEU B N 1
ATOM 2164 C CA . LEU B 2 86 ? -16.83542 -53.52395 1.76842 1.000 36.69310 86 LEU B CA 1
ATOM 2165 C C . LEU B 2 86 ? -18.24402 -53.93595 1.35603 1.000 37.89011 86 LEU B C 1
ATOM 2166 O O . LEU B 2 86 ? -18.41887 -54.70799 0.40832 1.000 40.55781 86 LEU B O 1
ATOM 2171 N N . GLN B 2 87 ? -19.24321 -53.43400 2.07742 1.000 38.66088 87 GLN B N 1
ATOM 2172 C CA . GLN B 2 87 ? -20.63415 -53.68438 1.72586 1.000 37.99772 87 GLN B CA 1
ATOM 2173 C C . GLN B 2 87 ? -21.03881 -52.72366 0.61510 1.000 36.41817 87 GLN B C 1
ATOM 2174 O O . GLN B 2 87 ? -20.95095 -51.50215 0.77919 1.000 39.05617 87 GLN B O 1
ATOM 2180 N N . MET B 2 88 ? -21.48100 -53.27730 -0.51084 1.000 38.19157 88 MET B N 1
ATOM 2181 C CA . MET B 2 88 ? -21.68665 -52.53346 -1.75285 1.000 36.71791 88 MET B CA 1
ATOM 2182 C C . MET B 2 88 ? -23.15744 -52.62376 -2.14177 1.000 40.32383 88 MET B C 1
ATOM 2183 O O . MET B 2 88 ? -23.60147 -53.64783 -2.66864 1.000 44.65889 88 MET B O 1
ATOM 2188 N N . ASN B 2 89 ? -23.90730 -51.55476 -1.89955 1.000 40.16230 89 ASN B N 1
ATOM 2189 C CA . ASN B 2 89 ? -25.32092 -51.50109 -2.23427 1.000 39.91609 89 ASN B CA 1
ATOM 2190 C C . ASN B 2 89 ? -25.54747 -50.58372 -3.42853 1.000 38.12757 89 ASN B C 1
ATOM 2191 O O . ASN B 2 89 ? -24.70421 -49.74777 -3.76693 1.000 39.77726 89 ASN B O 1
ATOM 2196 N N . SER B 2 90 ? -26.70832 -50.75765 -4.06006 1.000 38.88280 90 SER B N 1
ATOM 2197 C CA . SER B 2 90 ? -27.16300 -49.92191 -5.17077 1.000 39.96301 90 SER B CA 1
ATOM 2198 C C . SER B 2 90 ? -26.08690 -49.80980 -6.24928 1.000 42.55652 90 SER B C 1
ATOM 2199 O O . SER B 2 90 ? -25.65692 -48.72159 -6.63589 1.000 40.18071 90 SER B O 1
ATOM 2202 N N . LEU B 2 91 ? -25.65201 -50.96879 -6.73024 1.000 36.22353 91 LEU B N 1
ATOM 2203 C CA . LEU B 2 91 ? -24.56001 -51.00411 -7.68905 1.000 36.67158 91 LEU B CA 1
ATOM 2204 C C . LEU B 2 91 ? -25.02001 -50.50737 -9.05216 1.000 37.25221 91 LEU B C 1
ATOM 2205 O O . LEU B 2 91 ? -26.13457 -50.79377 -9.49752 1.000 39.43529 91 LEU B O 1
ATOM 2210 N N . LYS B 2 92 ? -24.15375 -49.74833 -9.70413 1.000 39.36323 92 LYS B N 1
ATOM 2211 C CA . LYS B 2 92 ? -24.36963 -49.21817 -11.03605 1.000 37.45571 92 LYS B CA 1
ATOM 2212 C C . LYS B 2 92 ? -23.38786 -49.85636 -12.00965 1.000 40.33253 92 LYS B C 1
ATOM 2213 O O . LYS B 2 92 ? -22.34360 -50.37252 -11.59818 1.000 39.34766 92 LYS B O 1
ATOM 2219 N N . PRO B 2 93 ? -23.70418 -49.87139 -13.30973 1.000 40.14065 93 PRO B N 1
ATOM 2220 C CA . PRO B 2 93 ? -22.74024 -50.41277 -14.28546 1.000 39.24316 93 PRO B CA 1
ATOM 2221 C C . PRO B 2 93 ? -21.36079 -49.78471 -14.17925 1.000 38.22238 93 PRO B C 1
ATOM 2222 O O . PRO B 2 93 ? -20.34951 -50.47453 -14.36051 1.000 39.09823 93 PRO B O 1
ATOM 2226 N N . GLU B 2 94 ? -21.29543 -48.49036 -13.86181 1.000 39.33250 94 GLU B N 1
ATOM 2227 C CA . GLU B 2 94 ? -20.02723 -47.78029 -13.75522 1.000 33.67490 94 GLU B CA 1
ATOM 2228 C C . GLU B 2 94 ? -19.21564 -48.19071 -12.53247 1.000 34.46528 94 GLU B C 1
ATOM 2229 O O . GLU B 2 94 ? -18.08143 -47.72354 -12.38122 1.000 37.76978 94 GLU B O 1
ATOM 2235 N N . ASP B 2 95 ? -19.76229 -49.03770 -11.66039 1.000 35.51718 95 ASP B N 1
ATOM 2236 C CA . ASP B 2 95 ? -19.00556 -49.59846 -10.54822 1.000 31.52282 95 ASP B CA 1
ATOM 2237 C C . ASP B 2 95 ? -18.17468 -50.80657 -10.95806 1.000 33.68337 95 ASP B C 1
ATOM 2238 O O . ASP B 2 95 ? -17.43553 -51.34294 -10.12487 1.000 35.64497 95 ASP B O 1
ATOM 2243 N N . THR B 2 96 ? -18.28517 -51.24328 -12.21154 1.000 32.29281 96 THR B N 1
ATOM 2244 C CA . THR B 2 96 ? -17.52039 -52.38603 -12.69165 1.000 34.82806 96 THR B CA 1
ATOM 2245 C C . THR B 2 96 ? -16.03242 -52.06349 -12.69452 1.000 37.94145 96 THR B C 1
ATOM 2246 O O . THR B 2 96 ? -15.60728 -51.05222 -13.26176 1.000 38.21425 96 THR B O 1
ATOM 2250 N N . ALA B 2 97 ? -15.24432 -52.92943 -12.05940 1.000 36.12759 97 ALA B N 1
ATOM 2251 C CA . ALA B 2 97 ? -13.80104 -52.75416 -11.94248 1.000 32.34309 97 ALA B CA 1
ATOM 2252 C C . ALA B 2 97 ? -13.22882 -53.95924 -11.20778 1.000 35.59226 97 ALA B C 1
ATOM 2253 O O . ALA B 2 97 ? -13.96308 -54.79230 -10.66775 1.000 38.95472 97 ALA B O 1
ATOM 2255 N N . VAL B 2 98 ? -11.90272 -54.04183 -11.20246 1.000 35.67693 98 VAL B N 1
ATOM 2256 C CA . VAL B 2 98 ? -11.19466 -54.89832 -10.25956 1.000 40.63905 98 VAL B CA 1
ATOM 2257 C C . VAL B 2 98 ? -11.06726 -54.14610 -8.94443 1.000 37.25970 98 VAL B C 1
ATOM 2258 O O . VAL B 2 98 ? -10.59588 -53.00378 -8.91497 1.000 34.48750 98 VAL B O 1
ATOM 2262 N N . TYR B 2 99 ? -11.49195 -54.77416 -7.85528 1.000 33.92678 99 TYR B N 1
ATOM 2263 C CA . TYR B 2 99 ? -11.45944 -54.14584 -6.54265 1.000 36.43765 99 TYR B CA 1
ATOM 2264 C C . TYR B 2 99 ? -10.27832 -54.69557 -5.75392 1.000 37.24787 99 TYR B C 1
ATOM 2265 O O . TYR B 2 99 ? -10.17520 -55.90926 -5.54502 1.000 38.90803 99 TYR B O 1
ATOM 2274 N N . TYR B 2 100 ? -9.38993 -53.80131 -5.32777 1.000 36.82930 100 TYR B N 1
ATOM 2275 C CA . TYR B 2 100 ? -8.16901 -54.16536 -4.62527 1.000 35.01617 100 TYR B CA 1
ATOM 2276 C C . TYR B 2 100 ? -8.26726 -53.81131 -3.14946 1.000 38.39462 100 TYR B C 1
ATOM 2277 O O . TYR B 2 100 ? -8.77769 -52.74748 -2.78410 1.000 38.79774 100 TYR B O 1
ATOM 2286 N N . CYS B 2 101 ? -7.75890 -54.70685 -2.31206 1.000 41.72765 101 CYS B N 1
ATOM 2287 C CA . CYS B 2 101 ? -7.55526 -54.43423 -0.89956 1.000 35.75623 101 CYS B CA 1
ATOM 2288 C C . CYS B 2 101 ? -6.12739 -53.95277 -0.68182 1.000 39.59785 101 CYS B C 1
ATOM 2289 O O . CYS B 2 101 ? -5.19707 -54.41146 -1.35119 1.000 37.43664 101 CYS B O 1
ATOM 2292 N N . ALA B 2 102 ? -5.95901 -53.01933 0.25226 1.000 35.77998 102 ALA B N 1
ATOM 2293 C CA . ALA B 2 102 ? -4.65859 -52.42030 0.50803 1.000 35.73303 102 ALA B CA 1
ATOM 2294 C C . ALA B 2 102 ? -4.46725 -52.21017 2.00245 1.000 36.85782 102 ALA B C 1
ATOM 2295 O O . ALA B 2 102 ? -5.43398 -52.08269 2.75800 1.000 37.32635 102 ALA B O 1
ATOM 2297 N N . ALA B 2 103 ? -3.20196 -52.17040 2.41844 1.000 34.92099 103 ALA B N 1
ATOM 2298 C CA . A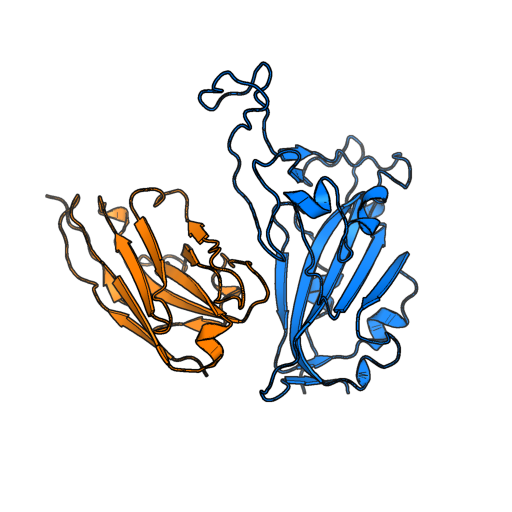LA B 2 103 ? -2.83954 -51.96964 3.81346 1.000 34.20569 103 ALA B CA 1
ATOM 2299 C C . ALA B 2 103 ? -1.60146 -51.09044 3.89228 1.000 38.67636 103 ALA B C 1
ATOM 2300 O O . ALA B 2 103 ? -0.68054 -51.22821 3.08182 1.000 37.93083 103 ALA B O 1
ATOM 2302 N N . GLU B 2 104 ? -1.58377 -50.18855 4.87238 1.000 37.61964 104 GLU B N 1
ATOM 2303 C CA . GLU B 2 104 ? -0.46375 -49.26933 5.02849 1.000 38.56774 104 GLU B CA 1
ATOM 2304 C C . GLU B 2 104 ? -0.16847 -48.98971 6.49582 1.000 38.42667 104 GLU B C 1
ATOM 2305 O O . GLU B 2 104 ? -1.03125 -48.47041 7.21614 1.000 35.80850 104 GLU B O 1
ATOM 2311 N N . PRO B 2 105 ? 1.03307 -49.31542 6.97009 1.000 37.88301 105 PRO B N 1
ATOM 2312 C CA . PRO B 2 105 ? 1.42686 -48.90581 8.32298 1.000 34.40621 105 PRO B CA 1
ATOM 2313 C C . PRO B 2 105 ? 1.37741 -47.39184 8.45645 1.000 33.50428 105 PRO B C 1
ATOM 2314 O O . PRO B 2 105 ? 1.83488 -46.65792 7.57732 1.000 36.73912 105 PRO B O 1
ATOM 2318 N N . THR B 2 106 ? 0.80461 -46.92747 9.56204 1.000 34.44376 106 THR B N 1
ATOM 2319 C CA . THR B 2 106 ? 0.65595 -45.49861 9.79703 1.000 33.61342 106 THR B CA 1
ATOM 2320 C C . THR B 2 106 ? 0.44123 -45.27818 11.28651 1.000 32.54828 106 THR B C 1
ATOM 2321 O O . THR B 2 106 ? 0.24965 -46.22460 12.05326 1.000 40.00900 106 THR B O 1
ATOM 2325 N N . LEU B 2 107 ? 0.47966 -44.01092 11.68639 1.000 33.62500 107 LEU B N 1
ATOM 2326 C CA . LEU B 2 107 ? 0.31728 -43.61857 13.07687 1.000 35.96496 107 LEU B CA 1
ATOM 2327 C C . LEU B 2 107 ? -1.04278 -42.97334 13.29933 1.000 35.76412 107 LEU B C 1
ATOM 2328 O O . LEU B 2 107 ? -1.57595 -42.28346 12.42496 1.000 33.71333 107 LEU B O 1
ATOM 2333 N N . GLY B 2 108 ? -1.59376 -43.20586 14.48908 1.000 34.64522 108 GLY B N 1
ATOM 2334 C CA . GLY B 2 108 ? -2.81996 -42.55080 14.88961 1.000 35.81415 108 GLY B CA 1
ATOM 2335 C C . GLY B 2 108 ? -4.01270 -42.96344 14.04507 1.000 35.12415 108 GLY B C 1
ATOM 2336 O O . GLY B 2 108 ? -4.15351 -44.11532 13.62192 1.000 33.46066 108 GLY B O 1
ATOM 2337 N N . TRP B 2 109 ? -4.88684 -41.99012 13.79345 1.000 33.37252 109 TRP B N 1
ATOM 2338 C CA . TRP B 2 109 ? -6.15026 -42.21956 13.10662 1.000 33.61532 109 TRP B CA 1
ATOM 2339 C C . TRP B 2 109 ? -6.10888 -41.76824 11.65105 1.000 30.64692 109 TRP B C 1
ATOM 2340 O O . TRP B 2 109 ? -7.14871 -41.43839 11.07102 1.000 32.69443 109 TRP B O 1
ATOM 2351 N N . TYR B 2 110 ? -4.92432 -41.75830 11.04812 1.000 32.67024 110 TYR B N 1
ATOM 2352 C CA . TYR B 2 110 ? -4.78553 -41.31540 9.66928 1.000 29.95282 110 TYR B CA 1
ATOM 2353 C C . TYR B 2 110 ? -5.29143 -42.37752 8.70131 1.000 33.02282 110 TYR B C 1
ATOM 2354 O O . TYR B 2 110 ? -5.00594 -43.56843 8.85297 1.000 32.88115 110 TYR B O 1
ATOM 2363 N N . VAL B 2 111 ? -6.04853 -41.93648 7.70123 1.000 31.97573 111 VAL B N 1
ATOM 2364 C CA . VAL B 2 111 ? -6.49373 -42.80317 6.61306 1.000 29.07485 111 VAL B CA 1
ATOM 2365 C C . VAL B 2 111 ? -5.93379 -42.25136 5.30732 1.000 30.74605 111 VAL B C 1
ATOM 2366 O O . VAL B 2 111 ? -6.38920 -41.19762 4.83927 1.000 31.80964 111 VAL B O 1
ATOM 2370 N N . PRO B 2 112 ? -4.94711 -42.90377 4.69695 1.000 31.79952 112 PRO B N 1
ATOM 2371 C CA . PRO B 2 112 ? -4.43775 -42.42820 3.40530 1.000 31.17507 112 PRO B CA 1
ATOM 2372 C C . PRO B 2 112 ? -5.43906 -42.68222 2.28910 1.000 30.09929 112 PRO B C 1
ATOM 2373 O O . PRO B 2 112 ? -6.32413 -43.53497 2.38666 1.000 30.28838 112 PRO B O 1
ATOM 2377 N N . ARG B 2 113 ? -5.28272 -41.92073 1.20612 1.000 31.75287 113 ARG B N 1
ATOM 2378 C CA . ARG B 2 113 ? -6.24929 -41.94161 0.11524 1.000 33.14880 113 ARG B CA 1
ATOM 2379 C C . ARG B 2 113 ? -5.64877 -42.16969 -1.26554 1.000 35.01758 113 ARG B C 1
ATOM 2380 O O . ARG B 2 113 ? -6.39507 -42.54243 -2.17797 1.000 34.10602 113 ARG B O 1
ATOM 2388 N N . ARG B 2 114 ? -4.34978 -41.96705 -1.45788 1.000 38.92033 114 ARG B N 1
ATOM 2389 C CA . ARG B 2 114 ? -3.71941 -42.21944 -2.74516 1.000 36.77897 114 ARG B CA 1
ATOM 2390 C C . ARG B 2 114 ? -3.14353 -43.63052 -2.78406 1.000 35.10509 114 ARG B C 1
ATOM 2391 O O . ARG B 2 114 ? -2.69314 -44.16593 -1.76698 1.000 36.43000 114 ARG B O 1
ATOM 2399 N N . SER B 2 115 ? -3.16622 -44.23240 -3.97908 1.000 36.70570 115 SER B N 1
ATOM 2400 C CA . SER B 2 115 ? -2.65544 -45.59180 -4.13514 1.000 33.67975 115 SER B CA 1
ATOM 2401 C C . SER B 2 115 ? -1.15930 -45.65975 -3.86843 1.000 37.17793 115 SER B C 1
ATOM 2402 O O . SER B 2 115 ? -0.65859 -46.68456 -3.39373 1.000 38.66308 115 SER B O 1
ATOM 2405 N N . VAL B 2 116 ? -0.42842 -44.58110 -4.15836 1.000 36.24092 116 VAL B N 1
ATOM 2406 C CA . VAL B 2 116 ? 1.00287 -44.55458 -3.86913 1.000 41.30596 116 VAL B CA 1
ATOM 2407 C C . VAL B 2 116 ? 1.30437 -44.41596 -2.38671 1.000 41.59533 116 VAL B C 1
ATOM 2408 O O . VAL B 2 116 ? 2.47856 -44.46379 -2.00202 1.000 43.10061 116 VAL B O 1
ATOM 2412 N N . GLU B 2 117 ? 0.28356 -44.24624 -1.54402 1.000 41.38338 117 GLU B N 1
ATOM 2413 C CA . GLU B 2 117 ? 0.45618 -44.10681 -0.10359 1.000 37.71896 117 GLU B CA 1
ATOM 2414 C C . GLU B 2 117 ? 0.16710 -45.39559 0.65685 1.000 35.45987 117 GLU B C 1
ATOM 2415 O O . GLU B 2 117 ? 0.21641 -45.39489 1.88971 1.000 36.43442 117 GLU B O 1
ATOM 2421 N N . TYR B 2 118 ? -0.14207 -46.48308 -0.04500 1.000 34.94848 118 TYR B N 1
ATOM 2422 C CA . TYR B 2 118 ? -0.32555 -47.80227 0.54717 1.000 37.59837 118 TYR B CA 1
ATOM 2423 C C . TYR B 2 118 ? 0.77133 -48.72305 0.02915 1.000 41.43561 118 TYR B C 1
ATOM 2424 O O . TYR B 2 118 ? 1.01971 -48.77361 -1.18028 1.000 45.20708 118 TYR B O 1
ATOM 2433 N N . GLU B 2 119 ? 1.42271 -49.45264 0.93627 1.000 37.03441 119 GLU B N 1
ATOM 2434 C CA . GLU B 2 119 ? 2.50685 -50.33487 0.51763 1.000 36.96329 119 GLU B CA 1
ATOM 2435 C C . GLU B 2 119 ? 2.01288 -51.70283 0.06092 1.000 37.28310 119 GLU B C 1
ATOM 2436 O O . GLU B 2 119 ? 2.49609 -52.22702 -0.94876 1.000 42.46381 119 GLU B O 1
ATOM 2442 N N . TYR B 2 120 ? 1.05725 -52.28952 0.77466 1.000 40.12402 120 TYR B N 1
ATOM 2443 C CA . TYR B 2 120 ? 0.67178 -53.67894 0.57185 1.000 40.22199 120 TYR B CA 1
ATOM 2444 C C . TYR B 2 120 ? -0.63616 -53.77108 -0.20251 1.000 38.52006 120 TYR B C 1
ATOM 2445 O O . TYR B 2 120 ? -1.57810 -53.01677 0.05597 1.000 41.56757 120 TYR B O 1
ATOM 2454 N N . TRP B 2 121 ? -0.69116 -54.71106 -1.14599 1.000 43.70410 121 TRP B N 1
ATOM 2455 C CA . TRP B 2 121 ? -1.82895 -54.84178 -2.04325 1.000 43.49565 121 TRP B CA 1
ATOM 2456 C C . TRP B 2 121 ? -2.21985 -56.30069 -2.20530 1.000 42.88526 121 TRP B C 1
ATOM 2457 O O . TRP B 2 121 ? -1.36149 -57.18712 -2.21884 1.000 48.91572 121 TRP B O 1
ATOM 2468 N N . GLY B 2 122 ? -3.52350 -56.53858 -2.32904 1.000 41.10095 122 GLY B N 1
ATOM 2469 C CA . GLY B 2 122 ? -4.02118 -57.82864 -2.74427 1.000 40.85770 122 GLY B CA 1
ATOM 2470 C C . GLY B 2 122 ? -3.92412 -57.99828 -4.24770 1.000 47.48108 122 GLY B C 1
ATOM 2471 O O . GLY B 2 122 ? -3.42957 -57.13942 -4.97782 1.000 49.15646 122 GLY B O 1
ATOM 2472 N N . GLN B 2 123 ? -4.40987 -59.14300 -4.71857 1.000 51.95272 123 GLN B N 1
ATOM 2473 C CA . GLN B 2 123 ? -4.37415 -59.43184 -6.14463 1.000 52.34401 123 GLN B CA 1
ATOM 2474 C C . GLN B 2 123 ? -5.57931 -58.87792 -6.89057 1.000 53.04037 123 GLN B C 1
ATOM 2475 O O . GLN B 2 123 ? -5.51674 -58.72638 -8.11637 1.000 54.52542 123 GLN B O 1
ATOM 2481 N N . GLY B 2 124 ? -6.65874 -58.57483 -6.18949 1.000 48.42640 124 GLY B N 1
ATOM 2482 C CA . GLY B 2 124 ? -7.84407 -58.00822 -6.79628 1.000 45.51497 124 GLY B CA 1
ATOM 2483 C C . GLY B 2 124 ? -8.96055 -59.02493 -6.93750 1.000 42.49946 124 GLY B C 1
ATOM 2484 O O . GLY B 2 124 ? -8.73449 -60.23771 -7.01927 1.000 47.56980 124 GLY B O 1
ATOM 2485 N N . THR B 2 125 ? -10.19217 -58.52381 -6.95253 1.000 38.83464 125 THR B N 1
ATOM 2486 C CA . THR B 2 125 ? -11.37015 -59.32797 -7.23685 1.000 42.36544 125 THR B CA 1
ATOM 2487 C C . THR B 2 125 ? -12.25229 -58.56184 -8.21182 1.000 42.32750 125 THR B C 1
ATOM 2488 O O . THR B 2 125 ? -12.41881 -57.34407 -8.08988 1.000 41.91033 125 THR B O 1
ATOM 2492 N N . GLN B 2 126 ? -12.79106 -59.27279 -9.19712 1.000 38.32342 126 GLN B N 1
ATOM 2493 C CA . GLN B 2 126 ? -13.53292 -58.64237 -10.27917 1.000 37.37353 126 GLN B CA 1
ATOM 2494 C C . GLN B 2 126 ? -14.98805 -58.44366 -9.87779 1.000 41.37306 126 GLN B C 1
ATOM 2495 O O . GLN B 2 126 ? -15.63231 -59.36591 -9.36783 1.000 42.50196 126 GLN B O 1
ATOM 2501 N N . VAL B 2 127 ? -15.49768 -57.23737 -10.10796 1.000 39.59123 127 VAL B N 1
ATOM 2502 C CA . VAL B 2 127 ? -16.90546 -56.91633 -9.91165 1.000 36.14411 127 VAL B CA 1
ATOM 2503 C C . VAL B 2 127 ? -17.45397 -56.42934 -11.24430 1.000 37.38705 127 VAL B C 1
ATOM 2504 O O . VAL B 2 127 ? -16.91930 -55.48071 -11.83186 1.000 39.45334 127 VAL B O 1
ATOM 2508 N N . THR B 2 128 ? -18.50982 -57.08280 -11.72357 1.000 38.09645 128 THR B N 1
ATOM 2509 C CA . THR B 2 128 ? -19.14137 -56.74519 -12.99171 1.000 36.95366 128 THR B CA 1
ATOM 2510 C C . THR B 2 128 ? -20.62199 -56.50071 -12.74722 1.000 40.11957 128 THR B C 1
ATOM 2511 O O . THR B 2 128 ? -21.29733 -57.33469 -12.13593 1.000 43.01811 128 THR B O 1
ATOM 2515 N N . VAL B 2 129 ? -21.12214 -55.35959 -13.21507 1.000 38.49196 129 VAL B N 1
ATOM 2516 C CA . VAL B 2 129 ? -22.50896 -54.96133 -13.00674 1.000 39.77325 129 VAL B CA 1
ATOM 2517 C C . VAL B 2 129 ? -23.19372 -54.86237 -14.36247 1.000 38.79196 129 VAL B C 1
ATOM 2518 O O . VAL B 2 129 ? -22.70201 -54.17293 -15.26366 1.000 41.21422 129 VAL B O 1
ATOM 2522 N N . SER B 2 130 ? -24.32386 -55.54826 -14.50247 1.000 41.20482 130 SER B N 1
ATOM 2523 C CA . SER B 2 130 ? -25.06412 -55.60331 -15.75331 1.000 40.80982 130 SER B CA 1
ATOM 2524 C C . SER B 2 130 ? -26.28917 -54.69810 -15.69718 1.000 52.17539 130 SER B C 1
ATOM 2525 O O . SER B 2 130 ? -26.74408 -54.28808 -14.62703 1.000 48.20951 130 SER B O 1
ATOM 2528 N N . SER B 2 131 ? -26.82117 -54.39155 -16.87789 1.000 48.36628 131 SER B N 1
ATOM 2529 C CA . SER B 2 131 ? -27.99611 -53.53506 -17.00034 1.000 52.99361 131 SER B CA 1
ATOM 2530 C C . SER B 2 131 ? -28.76105 -53.94637 -18.24683 1.000 71.37912 131 SER B C 1
ATOM 2531 O O . SER B 2 131 ? -28.20728 -53.91259 -19.35005 1.000 61.69996 131 SER B O 1
ATOM 2534 N N . ALA B 2 132 ? -30.02145 -54.33162 -18.07104 1.000 72.98359 135 ALA B N 1
ATOM 2535 C CA . ALA B 2 132 ? -30.85588 -54.74866 -19.18328 1.000 58.50707 135 ALA B CA 1
ATOM 2536 C C . ALA B 2 132 ? -31.02490 -53.68251 -20.24759 1.000 62.76619 135 ALA B C 1
ATOM 2537 O O . ALA B 2 132 ? -32.06040 -53.02260 -20.32127 1.000 80.77542 135 ALA B O 1
#

B-factor: mean 47.94, std 14.29, range [26.75, 102.45]

Solvent-accessible surface area: 15522 Å² total; per-residue (Å²): 126,102,130,13,44,13,42,112,11,16,128,34,129,83,16,16,15,0,35,28,0,47,14,78,43,4,35,97,12,38,0,53,4,38,93,9,49,125,47,105,79,40,77,37,53,128,22,49,75,27,47,53,122,118,2,48,115,56,52,12,9,6,0,0,2,0,13,0,0,0,54,19,69,14,17,152,21,5,18,36,61,47,100,20,92,0,1,22,39,1,2,33,5,20,128,122,13,48,0,0,2,0,0,40,54,3,24,127,108,3,17,47,100,60,15,24,118,120,17,47,36,5,44,48,44,200,68,81,6,65,34,5,8,49,23,64,54,64,130,33,54,85,49,27,111,79,95,13,132,50,99,114,45,183,44,6,83,94,4,13,89,39,30,19,1,62,60,130,42,48,94,23,128,21,0,27,9,0,0,0,1,2,9,10,119,52,205,41,110,45,35,1,39,13,125,150,10,120,11,96,19,60,37,31,30,131,24,136,45,55,25,58,31,127,0,28,0,56,13,71,37,69,15,0,48,33,0,0,0,0,0,1,21,43,30,120,90,134,148,79,81,17,0,0,0,7,2,46,55,30,121,92,49,135,89,82,7,76,20,40,48,98,63,0,121,76,35,3,68,7,50,48,46,93,118,128,29,8,0,26,0,59,0,57,58,2,100,52,141,4,35,2,43,0,29,0,0,0,13,4,2,30,12,24,4,11,0,53,135,35,132,30,8,88,29,72,5,168,24,18,89,0,50,11,49,84,133

Secondary structure (DSSP, 8-state):
-PBP-HHHHHT-SS--BGGG-EEEEE-SEE--THHHHH-S--SEEEEESS-GGGGGG-EESEEEEEEEEEEGGGGGGSSTT--SHHHHHT----TT--EEEEEEE-HHHH--TT-B-S-EEE---SSPPPTT------PPEE-SSS--TTS-BTTEE-SEEE--B-TTS-GGGSEEEEEEEEEE--SS---EE--/--EEEEE--EEEETT--EEEEEEEESGGGGGEEEEEEEE-TTS--EEEEEEPPP-TT-----EEE-GGGBTTEEEEE-TTT-EEEEEE-S--GGG-EEEEEEEEE-STT----SGGG--EE---EEEEEE--

Radius of gyration: 21.27 Å; Cα contacts (8 Å, |Δi|>4): 811; chains: 2; bounding box: 56×55×44 Å

Nearest PDB structures (foldseek):
  8gz5-assembly1_A  TM=9.852E-01  e=4.699E-40  Severe acute respiratory syndrome coronavirus 2
  7k43-assembly1_A  TM=9.945E-01  e=1.201E-39  Severe acute respiratory syndrome coronavirus 2
  7lxy-assembly1_A  TM=9.946E-01  e=1.350E-39  Severe acute respiratory syndrome coronavirus 2
  8cwj-assembly2_I  TM=9.935E-01  e=3.068E-39  Pangolin coronavirus
  7zf7-assembly1_B  TM=9.853E-01  e=4.292E-38  Severe acute respiratory syndrome coronavirus 2

GO terms:
  GO:0044228 host cell surface (C, IDA)
  GO:0005768 endosome (C, IDA)
  GO:0039660 structural constituent of virion (F, IDA)
  GO:0019062 virion attachment to host cell (P, IDA)
  GO:0046718 symbiont entry into host cell (P, IDA)
  GO:0098670 entry receptor-mediated virion attachment to host cell (P, IDA)
  GO:0140522 fusogenic activity (F, IDA)
  GO:0046789 host cell surface receptor binding (F, IDA)
  GO:0048018 receptor ligand activity (F, IDA)
  GO:0043655 host extracellular region (C, IC)
  GO:0044173 host cell endoplasmic reticulum-Golgi intermediate compartment membrane (C, EXP)
  GO:0055036 virion membrane (C, EXP)
  GO:0020002 host cell plasma membrane (C, EXP)
  GO:0005515 protein binding (F, IPI)
  GO:0055036 virion membrane (C, TAS)
  GO:0005886 plasma membrane (C, TAS)
  GO:0042802 identical protein binding (F, IPI)
  GO:0046598 positive regulation of viral entry into host cell (P, IDA)
  GO:0016020 membrane (C, IDA)
  GO:0019031 viral envelope (C, IDA)

Foldseek 3Di:
DAAWVVCCQPVPQDAAAQLAKDKDKTFQHAYDCCVPVVDPQWPFKDWDPDDSVCQQADFFAIKMKIKHKDAQQCLVLPDAPHDDQSCFRGAHAHNNFGWIKTKGFDQVRQADAQFRFNHKGFRDDPGGDDHGDHDPDFFWDQQDDDDDVRHDDVSTHGGIGGLGAHSPDDRRSGMMMMIIMTGHHDPDDTGYHHD/DKAKAKDWADEEAQQAKTKMKIFIDDPLLQQKKKAKWWAAPPGDIFGAKIKFHHDPPDPDIDMDGDPVCPPQWDWDADDPRSMIMIIGGRDDQVVWTWMKMFIARDDDRDTDTDPVRTDDIYPTDTHGYDYD

Sequence (327 aa):
TNLCPFGEVFNATRFASVYAWNRKRISNCVADYSVLYNSASFSTFKCYGVSPTKLNDLCFTNVYADSFVIRGDEVRQIAPGQTGKIADYNYKLPDDFTGCVIAWNSNNLDSKVGGNYNYLYRLFRKSNLKPFERDISTEIYQAGSTPCNGVEGFNCYFPLQSYGFQPTNGVGYQPYRVVVLSFELLHAPATVCGPQVQLVESGGGLVVQAGGSLRRLSCSASGGTASRSAMGWFRQAPGKEREFVAGISRRNSGSTYVADSYEDSVKGRFTISRDNAKNTIYLQMNSLKPEDTAVYYCAAEPTLGWYVPRRSVEYEYWGQGTQVTVSSA

InterPro domains:
  IPR002552 Spike glycoprotein S2, coronavirus [PF01601] (711-1232)
  IPR018548 Spike (S) protein S1 subunit, receptor-binding domain, betacoronavirus [PF09408] (349-526)
  IPR018548 Spike (S) protein S1 subunit, receptor-binding domain, betacoronavirus [PS51921] (334-527)
  IPR032500 Spike glycoprotein S1, N-terminal domain, betacoronavirus-like [PF16451] (33-337)
  IPR032500 Spike glycoprotein S1, N-terminal domain, betacoronavirus-like [PS51922] (9-303)
  IPR036326 Spike S1 subunit, receptor binding domain superfamily, betacoronavirus [SSF143587] (333-516)
  IPR042578 Spike glycoprotein, betacoronavirus [MF_04099] (2-1273)
  IPR043002 Spike glycoprotein, N-terminal domain superfamily [G3DSA:2.60.120.960] (28-307)
  IPR043473 Spike glycoprotein S2 superfamily, coronavirus [SSF111474] (909-1026)
  IPR043473 Spike glycoprotein S2 superfamily, coronavirus [SSF111474] (1159-1211)
  IPR043607 Coronavirus spike glycoprotein S1, C-terminal [PF19209] (536-591)
  IPR044341 Spike (S) protein S1 subunit, N-terminal domain, SARS-CoV-like [cd21624] (13-304)
  IPR044366 Spike (S) protein S1 subunit, receptor-binding domain, SARS-CoV-2 [cd21480] (319-541)
  IPR044873 Spike glycoprotein S2, coronavirus, heptad repeat 1 [PS51923] (896-1001)
  IPR044874 Spike glycoprotein S2, coronavirus, heptad repeat 2 [PS51924] (1143-1225)

Organism: Severe acute respiratory syndrome coronavirus 2 (NCBI:txid2697049)